Protein AF-A0A8H9L1X2-F1 (afdb_monomer)

Organism: NCBI:txid33881

Structure (mmCIF, N/CA/C/O backbone):
data_AF-A0A8H9L1X2-F1
#
_entry.id   AF-A0A8H9L1X2-F1
#
loop_
_atom_site.group_PDB
_atom_site.id
_atom_site.type_symbol
_atom_site.label_atom_id
_atom_site.label_alt_id
_atom_site.label_comp_id
_atom_site.label_asym_id
_atom_site.label_entity_id
_atom_site.label_seq_id
_atom_site.pdbx_PDB_ins_code
_atom_site.Cartn_x
_atom_site.Cartn_y
_atom_site.Cartn_z
_atom_site.occupancy
_atom_site.B_iso_or_equiv
_atom_site.auth_seq_id
_atom_site.auth_comp_id
_atom_site.auth_asym_id
_atom_site.auth_atom_id
_atom_site.pdbx_PDB_model_num
ATOM 1 N N . MET A 1 1 ? 6.676 8.846 17.358 1.00 84.94 1 MET A N 1
ATOM 2 C CA . MET A 1 1 ? 6.485 8.791 15.882 1.00 84.94 1 MET A CA 1
ATOM 3 C C . MET A 1 1 ? 7.685 9.352 15.106 1.00 84.94 1 MET A C 1
ATOM 5 O O . MET A 1 1 ? 8.066 8.780 14.087 1.00 84.94 1 MET A O 1
ATOM 9 N N . LEU A 1 2 ? 8.310 10.428 15.600 1.00 89.38 2 LEU A N 1
ATOM 10 C CA . LEU A 1 2 ? 9.452 11.095 14.959 1.00 89.38 2 LEU A CA 1
ATOM 11 C C . LEU A 1 2 ? 10.640 10.164 14.666 1.00 89.38 2 LEU A C 1
ATOM 13 O O . LEU A 1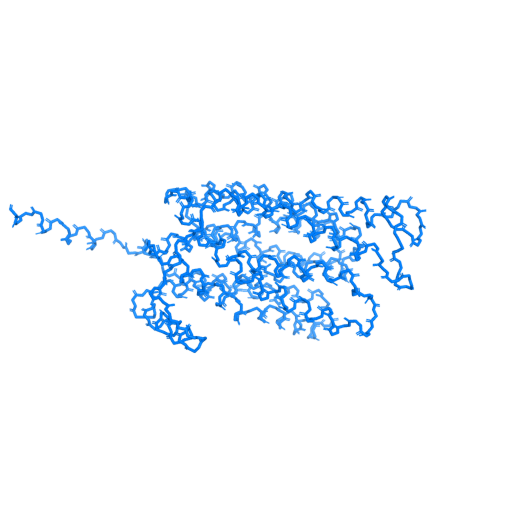 2 ? 11.073 10.074 13.523 1.00 89.38 2 LEU A O 1
ATOM 17 N N . ILE A 1 3 ? 11.113 9.414 15.668 1.00 91.00 3 ILE A N 1
ATOM 18 C CA . ILE A 1 3 ? 12.258 8.490 15.527 1.00 91.00 3 ILE A CA 1
ATOM 19 C C . ILE A 1 3 ? 12.020 7.473 14.406 1.00 91.00 3 ILE A C 1
ATOM 21 O O . ILE A 1 3 ? 12.897 7.231 13.584 1.00 91.00 3 ILE A O 1
ATOM 25 N N . ALA A 1 4 ? 10.814 6.909 14.346 1.00 92.69 4 ALA A N 1
ATOM 26 C CA . ALA A 1 4 ? 10.441 5.964 13.306 1.00 92.69 4 ALA A CA 1
ATOM 27 C C . ALA A 1 4 ? 10.460 6.630 11.919 1.00 92.69 4 ALA A C 1
ATOM 29 O O . ALA A 1 4 ? 11.011 6.073 10.981 1.00 92.69 4 ALA A O 1
ATOM 30 N N . THR A 1 5 ? 9.974 7.868 11.799 1.00 93.38 5 THR A N 1
ATOM 31 C CA . THR A 1 5 ? 10.006 8.609 10.524 1.00 93.38 5 THR A CA 1
ATOM 32 C C . THR A 1 5 ? 11.431 8.924 10.066 1.00 93.38 5 THR A C 1
ATOM 34 O O . THR A 1 5 ? 11.754 8.739 8.894 1.00 93.38 5 THR A O 1
ATOM 37 N N . ILE A 1 6 ? 12.312 9.306 10.996 1.00 94.19 6 ILE A N 1
ATOM 38 C CA . ILE A 1 6 ? 13.747 9.474 10.728 1.00 94.19 6 ILE A CA 1
ATOM 39 C C . ILE A 1 6 ? 14.357 8.144 10.269 1.00 94.19 6 ILE A C 1
ATOM 41 O O . ILE A 1 6 ? 15.081 8.113 9.277 1.00 94.19 6 ILE A O 1
ATOM 45 N N . GLY A 1 7 ? 14.023 7.035 10.935 1.00 95.06 7 GLY A N 1
ATOM 46 C CA . GLY A 1 7 ? 14.469 5.696 10.551 1.00 95.06 7 GLY A CA 1
ATOM 47 C C . GLY A 1 7 ? 14.061 5.314 9.125 1.00 95.06 7 GLY A C 1
ATOM 48 O O . GLY A 1 7 ? 14.883 4.773 8.386 1.00 95.06 7 GLY A O 1
ATOM 49 N N . ILE A 1 8 ? 12.836 5.651 8.702 1.00 96.00 8 ILE A N 1
ATOM 50 C CA . ILE A 1 8 ? 12.378 5.451 7.317 1.00 96.00 8 ILE A CA 1
ATOM 51 C C . ILE A 1 8 ? 13.221 6.296 6.359 1.00 96.00 8 ILE A C 1
ATOM 53 O O . ILE A 1 8 ? 13.778 5.757 5.406 1.00 96.00 8 ILE A O 1
ATOM 57 N N . ALA A 1 9 ? 13.352 7.602 6.616 1.00 96.06 9 ALA A N 1
ATOM 58 C CA . ALA A 1 9 ? 14.085 8.514 5.739 1.00 96.06 9 ALA A CA 1
ATOM 59 C C . ALA A 1 9 ? 15.563 8.117 5.593 1.00 96.06 9 ALA A C 1
ATOM 61 O O . ALA A 1 9 ? 16.086 8.118 4.482 1.00 96.06 9 ALA A O 1
ATOM 62 N N . LEU A 1 10 ? 16.218 7.705 6.683 1.00 96.81 10 LEU A N 1
ATOM 63 C CA . LEU A 1 10 ? 17.593 7.202 6.653 1.00 96.81 10 LEU A CA 1
ATOM 64 C C . LEU A 1 10 ? 17.706 5.865 5.917 1.00 96.81 10 LEU A C 1
ATOM 66 O O . LEU A 1 10 ? 18.667 5.663 5.183 1.00 96.81 10 LEU A O 1
ATOM 70 N N . SER A 1 11 ? 16.728 4.969 6.070 1.00 96.88 11 SER A N 1
ATOM 71 C CA . SER A 1 11 ? 16.728 3.682 5.364 1.00 96.88 11 SER A CA 1
ATOM 72 C C . SER A 1 11 ? 16.557 3.870 3.855 1.00 96.88 11 SER A C 1
ATOM 74 O O . SER A 1 11 ? 17.290 3.263 3.078 1.00 96.88 11 SER A O 1
ATOM 76 N N . ILE A 1 12 ? 15.643 4.756 3.437 1.00 95.69 12 ILE A N 1
ATOM 77 C CA . ILE A 1 12 ? 15.470 5.131 2.026 1.00 95.69 12 ILE A CA 1
ATOM 78 C C . ILE A 1 12 ? 16.720 5.866 1.525 1.00 95.69 12 ILE A C 1
ATOM 80 O O . ILE A 1 12 ? 17.252 5.512 0.484 1.00 95.69 12 ILE A O 1
ATOM 84 N N . GLY A 1 13 ? 17.254 6.837 2.267 1.00 95.94 13 GLY A N 1
ATOM 85 C CA . GLY A 1 13 ? 18.470 7.556 1.870 1.00 95.94 13 GLY A CA 1
ATOM 86 C C . GLY A 1 13 ? 19.690 6.636 1.746 1.00 95.94 13 GLY A C 1
ATOM 87 O O . GLY A 1 13 ? 20.477 6.766 0.812 1.00 95.94 13 GLY A O 1
ATOM 88 N N . GLY A 1 14 ? 19.812 5.643 2.628 1.00 95.56 14 GLY A N 1
ATOM 89 C CA . GLY A 1 14 ? 20.868 4.633 2.581 1.00 95.56 14 GLY A CA 1
ATOM 90 C C . GLY A 1 14 ? 20.833 3.769 1.317 1.00 95.56 14 GLY A C 1
ATOM 91 O O . GLY A 1 14 ? 21.881 3.307 0.865 1.00 95.56 14 GLY A O 1
ATOM 92 N N . MET A 1 15 ? 19.663 3.602 0.690 1.00 95.00 15 MET A N 1
ATOM 93 C CA . MET A 1 15 ? 19.531 2.851 -0.563 1.00 95.00 15 MET A CA 1
ATOM 94 C C . MET A 1 15 ? 20.267 3.486 -1.738 1.00 95.00 15 MET A C 1
ATOM 96 O O . MET A 1 15 ? 20.585 2.790 -2.700 1.00 95.00 15 MET A O 1
ATOM 100 N N . VAL A 1 16 ? 20.634 4.768 -1.648 1.00 95.25 16 VAL A N 1
ATOM 101 C CA . VAL A 1 16 ? 21.514 5.404 -2.638 1.00 95.25 16 VAL A CA 1
ATOM 102 C C . VAL A 1 16 ? 22.863 4.684 -2.721 1.00 95.25 16 VAL A C 1
ATOM 104 O O . VAL A 1 16 ? 23.504 4.721 -3.765 1.00 95.25 16 VAL A O 1
ATOM 107 N N . PHE A 1 17 ? 23.304 3.970 -1.683 1.00 93.19 17 PHE A N 1
ATOM 108 C CA . PHE A 1 17 ? 24.565 3.216 -1.692 1.00 93.19 17 PHE A CA 1
ATOM 109 C C . PHE A 1 17 ? 24.431 1.772 -2.194 1.00 93.19 17 PHE A C 1
ATOM 111 O O . PHE A 1 17 ? 25.436 1.071 -2.294 1.00 93.19 17 PHE A O 1
ATOM 118 N N . VAL A 1 18 ? 23.223 1.323 -2.541 1.00 93.62 18 VAL A N 1
ATOM 119 C CA . VAL A 1 18 ? 22.956 -0.041 -3.015 1.00 93.62 18 VAL A CA 1
ATOM 120 C C . VAL A 1 18 ? 23.057 -0.068 -4.539 1.00 93.62 18 VAL A C 1
ATOM 122 O O . VAL A 1 18 ? 22.144 0.350 -5.247 1.00 93.62 18 VAL A O 1
ATOM 125 N N . ALA A 1 19 ? 24.196 -0.534 -5.052 1.00 90.31 19 ALA A N 1
ATOM 126 C CA . ALA A 1 19 ? 24.398 -0.726 -6.487 1.00 90.31 19 ALA A CA 1
ATOM 127 C C . ALA A 1 19 ? 23.711 -2.020 -6.978 1.00 90.31 19 ALA A C 1
ATOM 129 O O . ALA A 1 19 ? 23.558 -2.957 -6.189 1.00 90.31 19 ALA A O 1
ATOM 130 N N . PRO A 1 20 ? 23.353 -2.130 -8.274 1.00 87.69 20 PRO A N 1
ATOM 131 C CA . PRO A 1 20 ? 22.710 -3.313 -8.857 1.00 87.69 20 PRO A CA 1
ATOM 132 C C . PRO A 1 20 ? 23.708 -4.470 -9.057 1.00 87.69 20 PRO A C 1
ATOM 134 O O . PRO A 1 20 ? 23.948 -4.936 -10.168 1.00 87.69 20 PRO A O 1
ATOM 137 N N . SER A 1 21 ? 24.335 -4.928 -7.974 1.00 88.25 21 SER A N 1
ATOM 138 C CA . SER A 1 21 ? 25.254 -6.066 -7.980 1.00 88.25 21 SER A CA 1
ATOM 139 C C . SER A 1 21 ? 25.066 -6.932 -6.736 1.00 88.25 21 SER A C 1
ATOM 141 O O . SER A 1 21 ? 24.678 -6.454 -5.668 1.00 88.25 21 SER A O 1
ATOM 143 N N . GLN A 1 22 ? 25.351 -8.228 -6.879 1.00 89.81 22 GLN A N 1
ATOM 144 C CA . GLN A 1 22 ? 25.124 -9.245 -5.847 1.00 89.81 22 GLN A CA 1
ATOM 145 C C . GLN A 1 22 ? 25.692 -8.895 -4.451 1.00 89.81 22 GLN A C 1
ATOM 147 O O . GLN A 1 22 ? 25.000 -9.176 -3.471 1.00 89.81 22 GLN A O 1
ATOM 152 N N . PRO A 1 23 ? 26.871 -8.249 -4.302 1.00 92.06 23 PRO A N 1
ATOM 153 C CA . PRO A 1 23 ? 27.404 -7.890 -2.983 1.00 92.06 23 PRO A CA 1
ATOM 154 C C . PRO A 1 23 ? 26.506 -6.951 -2.163 1.00 92.06 23 PRO A C 1
ATOM 156 O O . PRO A 1 23 ? 26.513 -7.014 -0.935 1.00 92.06 23 PRO A O 1
ATOM 159 N N . TYR A 1 24 ? 25.704 -6.105 -2.816 1.00 91.50 24 TYR A N 1
ATOM 160 C CA . TYR A 1 24 ? 24.841 -5.132 -2.136 1.00 91.50 24 TYR A CA 1
ATOM 161 C C . TYR A 1 24 ? 23.476 -5.704 -1.742 1.00 91.50 24 TYR A C 1
ATOM 163 O O . TYR A 1 24 ? 22.697 -5.013 -1.083 1.00 91.50 24 TYR A O 1
ATOM 171 N N . LEU A 1 25 ? 23.185 -6.963 -2.092 1.00 91.81 25 LEU A N 1
ATOM 172 C CA . LEU A 1 25 ? 21.895 -7.596 -1.824 1.00 91.81 25 LEU A CA 1
ATOM 173 C C . LEU A 1 25 ? 21.547 -7.584 -0.330 1.00 91.81 25 LEU A C 1
ATOM 175 O O . LEU A 1 25 ? 20.442 -7.193 0.037 1.00 91.81 25 LEU A O 1
ATOM 179 N N . TYR A 1 26 ? 22.491 -7.966 0.536 1.00 93.50 26 TYR A N 1
ATOM 180 C CA . TYR A 1 26 ? 22.263 -8.001 1.984 1.00 93.50 26 TYR A CA 1
ATOM 181 C C . TYR A 1 26 ? 22.073 -6.606 2.577 1.00 93.50 26 TYR A C 1
ATOM 183 O O . TYR A 1 26 ? 21.219 -6.426 3.442 1.00 93.50 26 TYR A O 1
ATOM 191 N N . LEU A 1 27 ? 22.823 -5.612 2.087 1.00 94.62 27 LEU A N 1
ATOM 192 C CA . LEU A 1 27 ? 22.659 -4.221 2.509 1.00 94.62 27 LEU A CA 1
ATOM 193 C C . LEU A 1 27 ? 21.273 -3.695 2.117 1.00 94.62 27 LEU A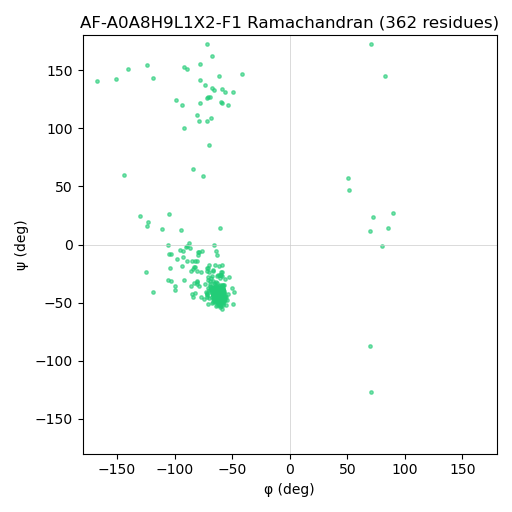 C 1
ATOM 195 O O . LEU A 1 27 ? 20.565 -3.155 2.964 1.00 94.62 27 LEU A O 1
ATOM 199 N N . GLY A 1 28 ? 20.865 -3.902 0.862 1.00 93.94 28 GLY A N 1
ATOM 200 C CA . GLY A 1 28 ? 19.536 -3.521 0.387 1.00 93.94 28 GLY A CA 1
ATOM 201 C C . GLY A 1 28 ? 18.426 -4.218 1.173 1.00 93.94 28 GLY A C 1
ATOM 202 O O . GLY A 1 28 ? 17.510 -3.564 1.666 1.00 93.94 28 GLY A O 1
ATOM 203 N N . ALA A 1 29 ? 18.532 -5.530 1.384 1.00 93.50 29 ALA A N 1
ATOM 204 C CA . ALA A 1 29 ? 17.559 -6.279 2.175 1.00 93.50 29 ALA A CA 1
ATOM 205 C C . ALA A 1 29 ? 17.474 -5.778 3.629 1.00 93.50 29 ALA A C 1
ATOM 207 O O . ALA A 1 29 ? 16.372 -5.614 4.156 1.00 93.50 29 ALA A O 1
ATOM 208 N N . ALA A 1 30 ? 18.612 -5.482 4.266 1.00 95.31 30 ALA A N 1
ATOM 209 C CA . ALA A 1 30 ? 18.651 -4.945 5.624 1.00 95.31 30 ALA A CA 1
ATOM 210 C C . ALA A 1 30 ? 18.005 -3.554 5.710 1.00 95.31 30 ALA A C 1
ATOM 212 O O . ALA A 1 30 ? 17.168 -3.326 6.583 1.00 95.31 30 ALA A O 1
ATOM 213 N N . LEU A 1 31 ? 18.331 -2.646 4.784 1.00 96.50 31 LEU A N 1
ATOM 214 C CA . LEU A 1 31 ? 17.741 -1.305 4.722 1.00 96.50 31 LEU A CA 1
ATOM 215 C C . LEU A 1 31 ? 16.231 -1.356 4.443 1.00 96.50 31 LEU A C 1
ATOM 217 O O . LEU A 1 31 ? 15.474 -0.651 5.109 1.00 96.50 31 LEU A O 1
ATOM 221 N N . LEU A 1 32 ? 15.769 -2.224 3.529 1.00 92.81 32 LEU A N 1
ATOM 222 C CA . LEU A 1 32 ? 14.332 -2.464 3.323 1.00 92.81 32 LEU A CA 1
ATOM 223 C C . LEU A 1 32 ? 13.674 -2.962 4.607 1.00 92.81 32 LEU A C 1
ATOM 225 O O . LEU A 1 32 ? 12.610 -2.468 4.975 1.00 92.81 32 LEU A O 1
ATOM 229 N N . GLY A 1 33 ? 14.295 -3.924 5.291 1.00 93.88 33 GLY A N 1
ATOM 230 C CA . GLY A 1 33 ? 13.782 -4.487 6.536 1.00 93.88 33 GLY A CA 1
ATOM 231 C C . GLY A 1 33 ? 13.636 -3.430 7.630 1.00 93.88 33 GLY A C 1
ATOM 232 O O . GLY A 1 33 ? 12.545 -3.259 8.174 1.00 93.88 33 GLY A O 1
ATOM 233 N N . ILE A 1 34 ? 14.703 -2.676 7.905 1.00 95.00 34 ILE A N 1
ATOM 234 C CA . ILE A 1 34 ? 14.716 -1.606 8.915 1.00 95.00 34 ILE A CA 1
ATOM 235 C C . ILE A 1 34 ? 13.700 -0.517 8.559 1.00 95.00 34 ILE A C 1
ATOM 237 O O . ILE A 1 34 ? 12.881 -0.144 9.401 1.00 95.00 34 ILE A O 1
ATOM 241 N N . GLY A 1 35 ? 13.704 -0.050 7.308 1.00 95.38 35 GLY A N 1
ATOM 242 C CA . GLY A 1 35 ? 12.767 0.962 6.826 1.00 95.38 35 GLY A CA 1
ATOM 243 C C . GLY A 1 35 ? 11.314 0.506 6.931 1.00 95.38 35 GLY A C 1
ATOM 244 O O . GLY A 1 35 ? 10.457 1.285 7.338 1.00 95.38 35 GLY A O 1
ATOM 245 N N . THR A 1 36 ? 11.041 -0.771 6.653 1.00 91.25 36 THR A N 1
ATOM 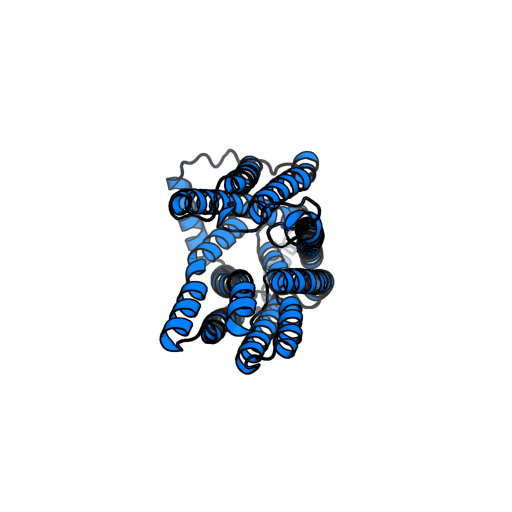246 C CA . THR A 1 36 ? 9.701 -1.355 6.793 1.00 91.25 36 THR A CA 1
ATOM 247 C C . THR A 1 36 ? 9.268 -1.403 8.254 1.00 91.25 36 THR A C 1
ATOM 249 O O . THR A 1 36 ? 8.167 -0.965 8.569 1.00 91.25 36 THR A O 1
ATOM 252 N N . VAL A 1 37 ? 10.126 -1.867 9.171 1.00 91.62 37 VAL A N 1
ATOM 253 C CA . VAL A 1 37 ? 9.813 -1.874 10.613 1.00 91.62 37 VAL A CA 1
ATOM 254 C C . VAL A 1 37 ? 9.533 -0.455 11.114 1.00 91.62 37 VAL A C 1
ATOM 256 O O . VAL A 1 37 ? 8.551 -0.224 11.821 1.00 91.62 37 VAL A O 1
ATOM 259 N N . ALA A 1 38 ? 10.358 0.510 10.711 1.00 94.38 38 ALA A N 1
ATOM 260 C CA . ALA A 1 38 ? 10.170 1.909 11.062 1.00 94.38 38 ALA A CA 1
ATOM 261 C C . ALA A 1 38 ? 8.860 2.478 10.478 1.00 94.38 38 ALA A C 1
ATOM 263 O O . ALA A 1 38 ? 8.131 3.180 11.180 1.00 94.38 38 ALA A O 1
ATOM 264 N N . TYR A 1 39 ? 8.513 2.123 9.237 1.00 91.94 39 TYR A N 1
ATOM 265 C CA . TYR A 1 39 ? 7.245 2.496 8.608 1.00 91.94 39 TYR A CA 1
ATOM 266 C C . TYR A 1 39 ? 6.041 1.957 9.373 1.00 91.94 39 TYR A C 1
ATOM 268 O O . TYR A 1 39 ? 5.134 2.728 9.682 1.00 91.94 39 TYR A O 1
ATOM 276 N N . GLU A 1 40 ? 6.051 0.680 9.752 1.00 88.12 40 GLU A N 1
ATOM 277 C CA . GLU A 1 40 ? 4.950 0.078 10.509 1.00 88.12 40 GLU A CA 1
ATOM 278 C C . GLU A 1 40 ? 4.741 0.807 11.846 1.00 88.12 40 GLU A C 1
ATOM 280 O O . GLU A 1 40 ? 3.620 1.217 12.155 1.00 88.12 40 GLU A O 1
ATOM 285 N N . ILE A 1 41 ? 5.821 1.081 12.589 1.00 88.50 41 ILE A N 1
ATOM 286 C CA . ILE A 1 41 ? 5.762 1.822 13.861 1.00 88.50 41 ILE A CA 1
ATOM 287 C C . ILE A 1 41 ? 5.216 3.244 13.655 1.00 88.50 41 ILE A C 1
ATOM 289 O O . ILE A 1 41 ? 4.367 3.701 14.425 1.00 88.50 41 ILE A O 1
ATOM 293 N N . ALA A 1 42 ? 5.687 3.959 12.629 1.00 90.44 42 ALA A N 1
ATOM 294 C CA . ALA A 1 42 ? 5.213 5.309 12.327 1.00 90.44 42 ALA A CA 1
ATOM 295 C C . ALA A 1 42 ? 3.734 5.313 11.903 1.00 90.44 42 ALA A C 1
ATOM 297 O O . ALA A 1 42 ? 2.969 6.182 12.329 1.00 90.44 42 ALA A O 1
ATOM 298 N N . SER A 1 43 ? 3.324 4.320 11.109 1.00 88.25 43 SER A N 1
ATOM 299 C CA . SER A 1 43 ? 1.980 4.223 10.542 1.00 88.25 43 SER A CA 1
ATOM 300 C C . SER A 1 43 ? 0.900 4.043 11.610 1.00 88.25 43 SER A C 1
ATOM 302 O O . SER A 1 43 ? -0.194 4.586 11.456 1.00 88.25 43 SER A O 1
ATOM 304 N N . VAL A 1 44 ? 1.190 3.340 12.713 1.00 87.19 44 VAL A N 1
ATOM 305 C CA . VAL A 1 44 ? 0.236 3.159 13.821 1.00 87.19 44 VAL A CA 1
ATOM 306 C C . VAL A 1 44 ? -0.112 4.506 14.448 1.00 87.19 44 VAL A C 1
ATOM 308 O O . VAL A 1 44 ? -1.290 4.833 14.577 1.00 87.19 44 VAL A O 1
ATOM 311 N N . GLY A 1 45 ? 0.907 5.306 14.780 1.00 84.81 45 GLY A N 1
ATOM 312 C CA . GLY A 1 45 ? 0.717 6.648 15.331 1.00 84.81 45 GLY A CA 1
ATOM 313 C C . GLY A 1 45 ? -0.017 7.562 14.352 1.00 84.81 45 GLY A C 1
ATOM 314 O O . GLY A 1 45 ? -1.034 8.149 14.709 1.00 84.81 45 GLY A O 1
ATOM 315 N N . TYR A 1 46 ? 0.436 7.596 13.097 1.00 88.69 46 TYR A N 1
ATOM 316 C CA . TYR A 1 46 ? -0.184 8.395 12.038 1.00 88.69 46 TYR A CA 1
ATOM 317 C C . TYR A 1 46 ? -1.671 8.065 11.836 1.00 88.69 46 TYR A C 1
ATOM 319 O O . TYR A 1 46 ? -2.504 8.965 11.731 1.00 88.69 46 TYR A O 1
ATOM 327 N N . ASN A 1 47 ? -2.032 6.780 11.802 1.00 88.44 47 ASN A N 1
ATOM 328 C CA . ASN A 1 47 ? -3.421 6.378 11.600 1.00 88.44 47 ASN A CA 1
ATOM 329 C C . ASN A 1 47 ? -4.290 6.621 12.845 1.00 88.44 47 ASN A C 1
ATOM 331 O O . ASN A 1 47 ? -5.451 6.999 12.692 1.00 88.44 47 ASN A O 1
ATOM 335 N N . ALA A 1 48 ? -3.741 6.473 14.055 1.00 84.75 48 ALA A N 1
ATOM 336 C CA . ALA A 1 48 ? -4.459 6.761 15.299 1.00 84.75 48 ALA A CA 1
ATOM 337 C C . ALA A 1 48 ? -4.840 8.245 15.430 1.00 84.75 48 ALA A C 1
ATOM 339 O O . ALA A 1 48 ? -5.912 8.556 15.940 1.00 84.75 48 ALA A O 1
ATOM 340 N N . MET A 1 49 ? -4.029 9.159 14.885 1.00 85.94 49 MET A N 1
ATOM 341 C CA . MET A 1 49 ? -4.334 10.598 14.872 1.00 85.94 49 MET A CA 1
ATOM 342 C C . MET A 1 49 ? -5.623 10.938 14.111 1.00 85.94 49 MET A C 1
ATOM 344 O O . MET A 1 49 ? -6.195 12.004 14.334 1.00 85.94 49 MET A O 1
ATOM 348 N N . LEU A 1 50 ? -6.129 10.043 13.250 1.00 84.38 50 LEU A N 1
ATOM 349 C CA . LEU A 1 50 ? -7.398 10.267 12.560 1.00 84.38 50 LEU A CA 1
ATOM 350 C C . LEU A 1 50 ? -8.558 10.477 13.544 1.00 84.38 50 LEU A C 1
ATOM 352 O O . LEU A 1 50 ? -9.407 11.323 13.276 1.00 84.38 50 LEU A O 1
ATOM 356 N N . GLY A 1 51 ? -8.584 9.749 14.665 1.00 75.81 51 GLY A N 1
ATOM 357 C CA . GLY A 1 51 ? -9.638 9.889 15.677 1.00 75.81 51 GLY A CA 1
ATOM 358 C C . GLY A 1 51 ? -9.615 11.240 16.400 1.00 75.81 51 GLY A C 1
ATOM 359 O O . GLY A 1 51 ? -10.656 11.754 16.792 1.00 75.81 51 GLY A O 1
ATOM 360 N N . GLN A 1 52 ? -8.440 11.869 16.481 1.00 77.44 52 GLN A N 1
ATOM 361 C CA . GLN A 1 52 ? -8.256 13.184 17.103 1.00 77.44 52 GLN A CA 1
ATOM 362 C C . GLN A 1 52 ? -8.584 14.336 16.147 1.00 77.44 52 GLN A C 1
ATOM 364 O O . GLN A 1 52 ? -9.048 15.389 16.577 1.00 77.44 52 GLN A O 1
ATOM 369 N N . VAL A 1 53 ? -8.327 14.150 14.848 1.00 79.38 53 VAL A N 1
ATOM 370 C CA . VAL A 1 53 ? -8.477 15.200 13.826 1.00 79.38 53 VAL A CA 1
ATOM 371 C C . VAL A 1 53 ? -9.869 15.195 13.189 1.00 79.38 53 VAL A C 1
ATOM 373 O O . VAL A 1 53 ? -10.351 16.242 12.754 1.00 79.38 53 VAL A O 1
ATOM 376 N N . ALA A 1 54 ? -10.524 14.035 13.097 1.00 80.06 54 ALA A N 1
ATOM 377 C CA . ALA A 1 54 ? -11.802 13.909 12.411 1.00 80.06 54 ALA A CA 1
ATOM 378 C C . ALA A 1 54 ? -12.992 13.937 13.387 1.00 80.06 54 ALA A C 1
ATOM 380 O O . ALA A 1 54 ? -13.086 13.065 14.250 1.00 80.06 54 ALA A O 1
ATOM 381 N N . PRO A 1 55 ? -13.969 14.844 13.200 1.00 72.81 55 PRO A N 1
ATOM 382 C CA . PRO A 1 55 ? -15.263 14.705 13.855 1.00 72.81 55 PRO A CA 1
ATOM 383 C C . PRO A 1 55 ? -15.939 13.396 13.404 1.00 72.81 55 PRO A C 1
ATOM 385 O O . PRO A 1 55 ? -15.782 12.973 12.253 1.00 72.81 55 PRO A O 1
ATOM 388 N N . GLY A 1 56 ? -16.674 12.736 14.305 1.00 69.81 56 GLY A N 1
ATOM 389 C CA . GLY A 1 56 ? -17.188 11.373 14.090 1.00 69.81 56 GLY A CA 1
ATOM 390 C C . GLY A 1 56 ? -18.116 11.196 12.876 1.00 69.81 56 GLY A C 1
ATOM 391 O O . GLY A 1 56 ? -18.202 10.099 12.327 1.00 69.81 56 GLY A O 1
ATOM 392 N N . ASP A 1 57 ? -18.773 12.263 12.416 1.00 76.44 57 ASP A N 1
ATOM 393 C CA . ASP A 1 57 ? -19.647 12.286 11.233 1.00 76.44 57 ASP A CA 1
ATOM 394 C C . ASP A 1 57 ? -18.884 12.447 9.904 1.00 76.44 57 ASP A C 1
ATOM 396 O O . ASP A 1 57 ? -19.455 12.223 8.838 1.00 76.44 57 ASP A O 1
ATOM 400 N N . ARG A 1 58 ? -17.601 12.835 9.948 1.00 85.38 58 ARG A N 1
ATOM 401 C CA . ARG A 1 58 ? -16.766 13.138 8.764 1.00 85.38 58 ARG A CA 1
ATOM 402 C C . ARG A 1 58 ? -15.481 12.320 8.705 1.00 85.38 58 ARG A C 1
ATOM 404 O O . ARG A 1 58 ? -14.550 12.662 7.971 1.00 85.38 58 ARG A O 1
ATOM 411 N N . THR A 1 59 ? -15.400 11.243 9.483 1.00 86.44 59 THR A N 1
ATOM 412 C CA . THR A 1 59 ? -14.219 10.375 9.528 1.00 86.44 59 THR A CA 1
ATOM 413 C C . THR A 1 59 ? -13.879 9.791 8.155 1.00 86.44 59 THR A C 1
ATOM 415 O O . THR A 1 59 ? -12.696 9.694 7.824 1.00 86.44 59 THR A O 1
ATOM 418 N N . GLY A 1 60 ? -14.876 9.459 7.325 1.00 86.69 60 GLY A N 1
ATOM 419 C CA . GLY A 1 60 ? -14.664 8.962 5.964 1.00 86.69 60 GLY A CA 1
ATOM 420 C C . GLY A 1 60 ? -14.018 10.014 5.069 1.00 86.69 60 GLY A C 1
ATOM 421 O O . GLY A 1 60 ? -12.973 9.756 4.467 1.00 86.69 60 GLY A O 1
ATOM 422 N N . ARG A 1 61 ? -14.559 11.236 5.055 1.00 90.06 61 ARG A N 1
ATOM 423 C CA . ARG A 1 61 ? -13.984 12.378 4.323 1.00 90.06 61 ARG A CA 1
ATOM 424 C C . ARG A 1 61 ? -12.566 12.740 4.743 1.00 90.06 61 ARG A C 1
ATOM 426 O O . ARG A 1 61 ? -11.707 12.881 3.877 1.00 90.06 61 ARG A O 1
ATOM 433 N N . VAL A 1 62 ? -12.292 12.873 6.041 1.00 90.94 62 VAL A N 1
ATOM 434 C CA . VAL A 1 62 ? -10.932 13.197 6.517 1.00 90.94 62 VAL A CA 1
ATOM 435 C C . VAL A 1 62 ? -9.966 12.056 6.183 1.00 90.94 62 VAL A C 1
ATOM 437 O O . VAL A 1 62 ? -8.824 12.299 5.784 1.00 90.94 62 VAL A O 1
ATOM 440 N N . SER A 1 63 ? -10.433 10.803 6.263 1.00 91.94 63 SER A N 1
ATOM 441 C CA . SER A 1 63 ? -9.648 9.641 5.849 1.00 91.94 63 SER A CA 1
ATOM 442 C C . SER A 1 63 ? -9.266 9.690 4.369 1.00 91.94 63 SER A C 1
ATOM 444 O O . SER A 1 63 ? -8.089 9.570 4.018 1.00 91.94 63 SER A O 1
ATOM 446 N N . ALA A 1 64 ? -10.261 9.932 3.520 1.00 93.31 64 ALA A N 1
ATOM 447 C CA . ALA A 1 64 ? -10.124 10.058 2.079 1.00 93.31 64 ALA A CA 1
ATOM 448 C C . ALA A 1 64 ? -9.214 11.217 1.661 1.00 93.31 64 ALA A C 1
ATOM 450 O O . ALA A 1 64 ? -8.361 11.028 0.799 1.00 93.31 64 ALA A O 1
ATOM 451 N N . ILE A 1 65 ? -9.342 12.390 2.289 1.00 93.94 65 ILE A N 1
ATOM 452 C CA . ILE A 1 65 ? -8.474 13.544 2.010 1.00 93.94 65 ILE A CA 1
ATOM 453 C C . ILE A 1 65 ? -7.014 13.205 2.321 1.00 93.94 65 ILE A C 1
ATOM 455 O O . ILE A 1 65 ? -6.140 13.503 1.511 1.00 93.94 65 ILE A O 1
ATOM 459 N N . GLY A 1 66 ? -6.747 12.536 3.448 1.00 92.00 66 GLY A N 1
ATOM 460 C CA . GLY A 1 66 ? -5.390 12.111 3.801 1.00 92.00 66 GLY A CA 1
ATOM 461 C C . GLY A 1 66 ? -4.775 11.166 2.763 1.00 92.00 66 GLY A C 1
ATOM 462 O O . GLY A 1 66 ? -3.640 11.372 2.341 1.00 92.00 66 GLY A O 1
ATOM 463 N N . TRP A 1 67 ? -5.536 10.170 2.300 1.00 93.25 67 TRP A N 1
ATOM 464 C CA . TRP A 1 67 ? -5.086 9.271 1.232 1.00 93.25 67 TRP A CA 1
ATOM 465 C C . TRP A 1 67 ? -4.924 9.981 -0.118 1.00 93.25 67 TRP A C 1
ATOM 467 O O . TRP A 1 67 ? -3.914 9.785 -0.790 1.00 93.25 67 TRP A O 1
ATOM 477 N N . ALA A 1 68 ? -5.872 10.839 -0.505 1.00 94.50 68 ALA A N 1
ATOM 478 C CA . ALA A 1 68 ? -5.814 11.613 -1.745 1.00 94.50 68 ALA A CA 1
ATOM 479 C C . ALA A 1 68 ? -4.611 12.570 -1.778 1.00 94.50 68 ALA A C 1
ATOM 481 O O . ALA A 1 68 ? -3.950 12.682 -2.809 1.00 94.50 68 ALA A O 1
ATOM 482 N N . ALA A 1 69 ? -4.271 13.200 -0.649 1.00 93.56 69 ALA A N 1
ATOM 483 C CA . ALA A 1 69 ? -3.058 14.005 -0.516 1.00 93.56 69 ALA A CA 1
ATOM 484 C C . ALA A 1 69 ? -1.786 13.158 -0.693 1.00 93.56 69 ALA A C 1
ATOM 486 O O . ALA A 1 69 ? -0.838 13.607 -1.335 1.00 93.56 69 ALA A O 1
ATOM 487 N N . GLY A 1 70 ? -1.784 11.916 -0.192 1.00 93.19 70 GLY A N 1
ATOM 488 C CA . GLY A 1 70 ? -0.713 10.946 -0.436 1.00 93.19 70 GLY A CA 1
ATOM 489 C C . GLY A 1 70 ? -0.560 10.598 -1.920 1.00 93.19 70 GLY A C 1
ATOM 490 O O . GLY A 1 70 ? 0.552 10.648 -2.442 1.00 93.19 70 GLY A O 1
ATOM 491 N N . TYR A 1 71 ? -1.669 10.331 -2.619 1.00 94.19 71 TYR A N 1
ATOM 492 C CA . TYR A 1 71 ? -1.668 10.120 -4.071 1.00 94.19 71 TYR A CA 1
ATOM 493 C C . TYR A 1 71 ? -1.133 11.341 -4.823 1.00 94.19 71 TYR A C 1
ATOM 495 O O . TYR A 1 71 ? -0.267 11.198 -5.682 1.00 94.19 71 TYR A O 1
ATOM 503 N N . PHE A 1 72 ? -1.587 12.545 -4.468 1.00 93.88 72 PHE A N 1
ATOM 504 C CA . PHE A 1 72 ? -1.113 13.787 -5.078 1.00 93.88 72 PHE A CA 1
ATOM 505 C C . PHE A 1 72 ? 0.391 14.001 -4.868 1.00 93.88 72 PHE A C 1
ATOM 507 O O . PHE A 1 72 ? 1.121 14.217 -5.835 1.00 93.88 72 PHE A O 1
ATOM 514 N N . GLY A 1 73 ? 0.876 13.877 -3.630 1.00 93.12 73 GLY A N 1
ATOM 515 C CA . GLY A 1 73 ? 2.305 13.977 -3.328 1.00 93.12 73 GLY A CA 1
ATOM 516 C C . GLY A 1 73 ? 3.131 12.915 -4.059 1.00 93.12 73 GLY A C 1
ATOM 517 O O . GLY A 1 73 ? 4.201 13.222 -4.581 1.00 93.12 73 GLY A O 1
ATOM 518 N N . GLY A 1 74 ? 2.604 11.691 -4.168 1.00 92.38 74 GLY A N 1
ATOM 519 C CA . GLY A 1 74 ? 3.203 10.609 -4.947 1.00 92.38 74 GLY A CA 1
ATOM 520 C C . GLY A 1 74 ? 3.293 10.927 -6.440 1.00 92.38 74 GLY A C 1
ATOM 521 O O . GLY A 1 74 ? 4.337 10.690 -7.036 1.00 92.38 74 GLY A O 1
ATOM 522 N N . ILE A 1 75 ? 2.253 11.515 -7.041 1.00 93.00 75 ILE A N 1
ATOM 523 C CA . ILE A 1 75 ? 2.262 11.949 -8.450 1.00 93.00 75 ILE A CA 1
ATOM 524 C C . ILE A 1 75 ? 3.328 13.017 -8.678 1.00 93.00 75 ILE A C 1
ATOM 526 O O . ILE A 1 75 ? 4.118 12.888 -9.611 1.00 93.00 75 ILE A O 1
ATOM 530 N N . VAL A 1 76 ? 3.368 14.051 -7.828 1.00 94.50 76 VAL A N 1
ATOM 531 C CA . VAL A 1 76 ? 4.358 15.131 -7.950 1.00 94.50 76 VAL A CA 1
ATOM 532 C C . VAL A 1 76 ? 5.768 14.556 -7.870 1.00 94.50 76 VAL A C 1
ATOM 534 O O . VAL A 1 76 ? 6.587 14.828 -8.748 1.00 94.50 76 VAL A O 1
ATOM 537 N N . LEU A 1 77 ? 6.031 13.699 -6.880 1.00 93.62 77 LEU A N 1
ATOM 538 C CA . LEU A 1 77 ? 7.323 13.039 -6.752 1.00 93.62 77 LEU A CA 1
ATOM 539 C C . LEU A 1 77 ? 7.632 12.166 -7.977 1.00 93.62 77 LEU A C 1
ATOM 541 O O . LEU A 1 77 ? 8.708 12.296 -8.543 1.00 93.62 77 LEU A O 1
ATOM 545 N N . LEU A 1 78 ? 6.703 11.323 -8.434 1.00 90.19 78 LEU A N 1
ATOM 546 C CA . LEU A 1 78 ? 6.914 10.455 -9.598 1.00 90.19 78 LEU A CA 1
ATOM 547 C C . LEU A 1 78 ? 7.233 11.246 -10.870 1.00 90.19 78 LEU A C 1
ATOM 549 O O . LEU A 1 78 ? 8.125 10.842 -11.610 1.00 90.19 78 LEU A O 1
ATOM 553 N N . VAL A 1 79 ? 6.554 12.370 -11.117 1.00 91.56 79 VAL A N 1
ATOM 554 C CA . VAL A 1 79 ? 6.849 13.247 -12.263 1.00 91.56 79 VAL A CA 1
ATOM 555 C C . VAL A 1 79 ? 8.245 13.854 -12.133 1.00 91.56 79 VAL A C 1
ATOM 557 O O . VAL A 1 79 ? 9.007 13.836 -13.099 1.00 91.56 79 VAL A O 1
ATOM 560 N N . VAL A 1 80 ? 8.607 14.339 -10.941 1.00 93.19 80 VAL A N 1
ATOM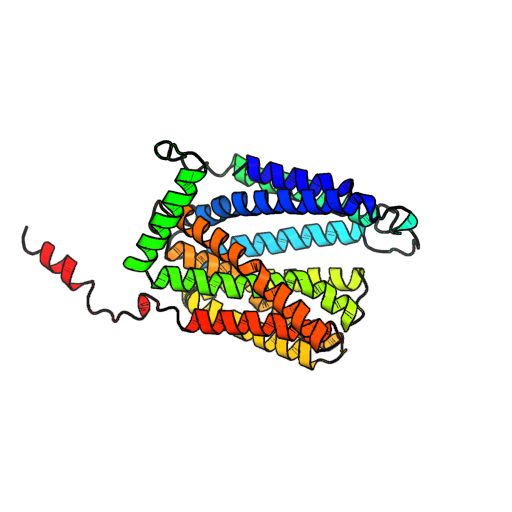 561 C CA . VAL A 1 80 ? 9.950 14.869 -10.665 1.00 93.19 80 VAL A CA 1
ATOM 562 C C . VAL A 1 80 ? 11.015 13.798 -10.913 1.00 93.19 80 VAL A C 1
ATOM 564 O O . VAL A 1 80 ? 11.979 14.059 -11.629 1.00 93.19 80 VAL A O 1
ATOM 567 N N . LEU A 1 81 ? 10.834 12.582 -10.392 1.00 92.00 81 LEU A N 1
ATOM 568 C CA . LEU A 1 81 ? 11.780 11.478 -10.581 1.00 92.00 81 LEU A CA 1
ATOM 569 C C . LEU A 1 81 ? 11.860 11.031 -12.045 1.00 92.00 81 LEU A C 1
ATOM 571 O O . LEU A 1 81 ? 12.954 10.785 -12.553 1.00 92.00 81 LEU A O 1
ATOM 575 N N . LEU A 1 82 ? 10.721 10.961 -12.738 1.00 88.12 82 LEU A N 1
ATOM 576 C CA . LEU A 1 82 ? 10.672 10.596 -14.149 1.00 88.12 82 LEU A CA 1
ATOM 577 C C . LEU A 1 82 ? 11.470 11.594 -14.990 1.00 88.12 82 LEU A C 1
ATOM 579 O O . LEU A 1 82 ? 12.380 11.188 -15.703 1.00 88.12 82 LEU A O 1
ATOM 583 N N . VAL A 1 83 ? 11.179 12.889 -14.871 1.00 91.31 83 VAL A N 1
ATOM 584 C CA . VAL A 1 83 ? 11.810 13.919 -15.708 1.00 91.31 83 VAL A CA 1
ATOM 585 C C . VAL A 1 83 ? 13.275 14.141 -15.329 1.00 91.31 83 VAL A C 1
ATOM 587 O O . VAL A 1 83 ? 14.125 14.270 -16.210 1.00 91.31 83 VAL A O 1
ATOM 590 N N . LEU A 1 84 ? 13.601 14.191 -14.034 1.00 92.88 84 LEU A N 1
ATOM 591 C CA . LEU A 1 84 ? 14.964 14.507 -13.599 1.00 92.88 84 LEU A CA 1
ATOM 592 C C . LEU A 1 84 ? 15.920 13.323 -13.710 1.00 92.88 84 LEU A C 1
ATOM 594 O O . LEU A 1 84 ? 17.087 13.548 -14.032 1.00 92.88 84 LEU A O 1
ATOM 598 N N . CYS A 1 85 ? 15.452 12.096 -13.459 1.00 91.12 85 CYS A N 1
ATOM 599 C CA . CYS A 1 85 ? 16.333 10.941 -13.286 1.00 91.12 85 CYS A CA 1
ATOM 600 C C . CYS A 1 85 ? 16.118 9.819 -14.307 1.00 91.12 85 CYS A C 1
ATOM 602 O O . CYS A 1 85 ? 17.109 9.262 -14.753 1.00 91.12 85 CYS A O 1
ATOM 604 N N . ILE A 1 86 ? 14.876 9.472 -14.673 1.00 87.75 86 ILE A N 1
ATOM 605 C CA . ILE A 1 86 ? 14.591 8.177 -15.333 1.00 87.75 86 ILE A CA 1
ATOM 606 C C . ILE A 1 86 ? 14.298 8.277 -16.840 1.00 87.75 86 ILE A C 1
ATOM 608 O O . ILE A 1 86 ? 14.549 7.333 -17.584 1.00 87.75 86 ILE A O 1
ATOM 612 N N . GLN A 1 87 ? 13.731 9.381 -17.323 1.00 86.12 87 GLN A N 1
ATOM 613 C CA . GLN A 1 87 ? 13.292 9.496 -18.714 1.00 86.12 87 GLN A CA 1
ATOM 614 C C . GLN A 1 87 ? 14.483 9.586 -19.676 1.00 86.12 87 GLN A C 1
ATOM 616 O O . GLN A 1 87 ? 15.326 10.466 -19.535 1.00 86.12 87 GLN A O 1
ATOM 621 N N . ASP A 1 88 ? 14.525 8.724 -20.690 1.00 83.81 88 ASP A N 1
ATOM 622 C CA . ASP A 1 88 ? 15.515 8.828 -21.763 1.00 83.81 88 ASP A CA 1
ATOM 623 C C . ASP A 1 88 ? 15.111 9.931 -22.756 1.00 83.81 88 ASP A C 1
ATOM 625 O O . ASP A 1 88 ? 14.025 9.907 -23.340 1.00 83.81 88 ASP A O 1
ATOM 629 N N . PHE A 1 89 ? 15.997 10.912 -22.931 1.00 84.56 89 PHE A N 1
ATOM 630 C CA . PHE A 1 89 ? 15.854 12.022 -23.878 1.00 84.56 89 PHE A CA 1
ATOM 631 C C . PHE A 1 89 ? 16.753 11.850 -25.118 1.00 84.56 89 PHE A C 1
ATOM 633 O O . PHE A 1 89 ? 17.136 12.837 -25.747 1.00 84.56 89 PHE A O 1
ATOM 640 N N . GLY A 1 90 ? 17.103 10.609 -25.469 1.00 77.38 90 GLY A N 1
ATOM 641 C CA . GLY A 1 90 ? 17.992 10.278 -26.586 1.00 77.38 90 GLY A CA 1
ATOM 642 C C . GLY A 1 90 ? 19.467 10.214 -26.183 1.00 77.38 90 GLY A C 1
ATOM 643 O O . GLY A 1 90 ? 20.339 10.487 -27.007 1.00 77.38 90 GLY A O 1
ATOM 644 N N . GLY A 1 91 ? 19.744 9.906 -24.911 1.00 71.38 91 GLY A N 1
ATOM 645 C CA . GLY A 1 91 ? 21.090 9.876 -24.331 1.00 71.38 91 GLY A CA 1
ATOM 646 C C . GLY A 1 91 ? 21.777 8.509 -24.376 1.00 71.38 91 GLY A C 1
ATOM 647 O O . GLY A 1 91 ? 22.974 8.431 -24.098 1.00 71.38 91 GLY A O 1
ATOM 648 N N . GLY A 1 92 ? 21.050 7.442 -24.723 1.00 80.12 92 GLY A N 1
ATOM 649 C CA . GLY A 1 92 ? 21.566 6.072 -24.759 1.00 80.12 92 GLY A CA 1
ATOM 650 C C . GLY A 1 92 ? 21.844 5.533 -23.356 1.00 80.12 92 GLY A C 1
ATOM 651 O O . GLY A 1 92 ? 20.974 4.929 -22.739 1.00 80.12 92 GLY A O 1
ATOM 652 N N . ASP A 1 93 ? 23.047 5.786 -22.839 1.00 84.56 93 ASP A N 1
ATOM 653 C CA . ASP A 1 93 ? 23.505 5.280 -21.534 1.00 84.56 93 ASP A CA 1
ATOM 654 C C . ASP A 1 93 ? 23.182 6.217 -20.358 1.00 84.56 93 ASP A C 1
ATOM 656 O O . ASP A 1 93 ? 23.483 5.895 -19.202 1.00 84.56 93 ASP A O 1
ATOM 660 N N . VAL A 1 94 ? 22.582 7.379 -20.634 1.00 87.94 94 VAL A N 1
ATOM 661 C CA . VAL A 1 94 ? 22.187 8.366 -19.622 1.00 87.94 94 VAL A CA 1
ATOM 662 C C . VAL A 1 94 ? 20.683 8.604 -19.612 1.00 87.94 94 VAL A C 1
ATOM 664 O O . VAL A 1 94 ? 20.046 8.655 -20.662 1.00 87.94 94 VAL A O 1
ATOM 667 N N . ALA A 1 95 ? 20.133 8.810 -18.418 1.00 87.75 95 ALA A N 1
ATOM 668 C CA . ALA A 1 95 ? 18.718 9.060 -18.191 1.00 87.75 95 ALA A CA 1
ATOM 669 C C . ALA A 1 95 ? 18.470 10.371 -17.433 1.00 87.75 95 ALA A C 1
ATOM 671 O O . ALA A 1 95 ? 19.310 10.879 -16.679 1.00 87.75 95 ALA A O 1
ATOM 672 N N . GLY A 1 96 ? 17.277 10.913 -17.659 1.00 88.62 96 GLY A N 1
ATOM 673 C CA . GLY A 1 96 ? 16.760 12.121 -17.044 1.00 88.62 96 GLY A CA 1
ATOM 674 C C . GLY A 1 96 ? 17.443 13.404 -17.510 1.00 88.62 96 GLY A C 1
ATOM 675 O O . GLY A 1 96 ? 18.463 13.412 -18.205 1.00 88.62 96 GLY A O 1
ATOM 676 N N . LEU A 1 97 ? 16.887 14.533 -17.075 1.00 89.94 97 LEU A N 1
ATOM 677 C CA . LEU A 1 97 ? 17.469 15.853 -17.318 1.00 89.94 97 LEU A CA 1
ATOM 678 C C . LEU A 1 97 ? 18.849 16.014 -16.657 1.00 89.94 97 LEU A C 1
ATOM 680 O O . LEU A 1 97 ? 19.687 16.768 -17.150 1.00 89.94 97 LEU A O 1
ATOM 684 N N . LEU A 1 98 ? 19.100 15.278 -15.570 1.00 90.44 98 LEU A N 1
ATOM 685 C CA . LEU A 1 98 ? 20.387 15.258 -14.872 1.00 90.44 98 LEU A CA 1
ATOM 686 C C . LEU A 1 98 ? 21.466 14.438 -15.598 1.00 90.44 98 LEU A C 1
ATOM 688 O O . LEU A 1 98 ? 22.614 14.456 -15.159 1.00 90.44 98 LEU A O 1
ATOM 692 N N . ARG A 1 99 ? 21.122 13.750 -16.700 1.00 89.31 99 ARG A N 1
ATOM 693 C CA . ARG A 1 99 ? 22.038 12.911 -17.495 1.00 89.31 99 ARG A CA 1
ATOM 694 C C . ARG A 1 99 ? 22.793 11.900 -16.630 1.00 89.31 99 ARG A C 1
ATOM 696 O O . ARG A 1 99 ? 24.012 11.758 -16.723 1.00 89.31 99 ARG A O 1
ATOM 703 N N . LEU A 1 100 ? 22.052 11.218 -15.762 1.00 89.88 100 LEU A N 1
ATOM 704 C CA . LEU A 1 100 ? 22.609 10.242 -14.836 1.00 89.88 100 LEU A CA 1
ATOM 705 C C . LEU A 1 100 ? 22.906 8.929 -15.567 1.00 89.88 100 LEU A C 1
ATOM 707 O O . LEU A 1 100 ? 22.095 8.518 -16.395 1.00 89.88 100 LEU A O 1
ATOM 711 N N . PRO A 1 101 ? 24.017 8.241 -15.257 1.00 90.75 101 PRO A N 1
ATOM 712 C CA . PRO A 1 101 ? 24.297 6.928 -15.827 1.00 90.75 101 PRO A CA 1
ATOM 713 C C . PRO A 1 101 ? 23.188 5.918 -15.493 1.00 90.75 101 PRO A C 1
ATOM 715 O O . PRO A 1 101 ? 22.910 5.673 -14.316 1.00 90.75 101 PRO A O 1
ATOM 718 N N . ALA A 1 102 ? 22.564 5.346 -16.525 1.00 85.50 102 ALA A N 1
ATOM 719 C CA . ALA A 1 102 ? 21.351 4.529 -16.407 1.00 85.50 102 ALA A CA 1
ATOM 720 C C . ALA A 1 102 ? 21.594 3.020 -16.559 1.00 85.50 102 ALA A C 1
ATOM 722 O O . ALA A 1 102 ? 20.703 2.196 -16.346 1.00 85.50 102 ALA A O 1
ATOM 723 N N . THR A 1 103 ? 22.810 2.625 -16.935 1.00 83.81 103 THR A N 1
ATOM 724 C CA . THR A 1 103 ? 23.133 1.218 -17.187 1.00 83.81 103 THR A CA 1
ATOM 725 C C . THR A 1 103 ? 23.605 0.514 -15.920 1.00 83.81 103 THR A C 1
ATOM 727 O O . THR A 1 103 ? 24.259 1.100 -15.052 1.00 83.81 103 THR A O 1
ATOM 730 N N . VAL A 1 104 ? 23.360 -0.796 -15.849 1.00 82.06 104 VAL A N 1
ATOM 731 C CA . VAL A 1 104 ? 23.867 -1.652 -14.764 1.00 82.06 104 VAL A CA 1
ATOM 732 C C . VAL A 1 104 ? 25.397 -1.588 -14.677 1.00 82.06 104 VAL A C 1
ATOM 734 O O . VAL A 1 104 ? 25.941 -1.517 -13.578 1.00 82.06 104 VAL A O 1
ATOM 737 N N . ALA A 1 105 ? 26.090 -1.522 -15.822 1.00 80.88 105 ALA A N 1
ATOM 738 C CA . ALA A 1 105 ? 27.550 -1.404 -15.888 1.00 80.88 105 ALA A CA 1
ATOM 739 C C . ALA A 1 105 ? 28.076 -0.129 -15.208 1.00 80.88 105 ALA A C 1
ATOM 741 O O . ALA A 1 105 ? 29.125 -0.148 -14.571 1.00 80.88 105 ALA A O 1
ATOM 742 N N . THR A 1 106 ? 27.321 0.967 -15.298 1.00 80.94 106 THR A N 1
ATOM 743 C CA . THR A 1 106 ? 27.651 2.243 -14.644 1.00 80.94 106 THR A CA 1
ATOM 744 C C . THR A 1 106 ? 27.120 2.356 -13.211 1.00 80.94 106 THR A C 1
ATOM 746 O O . THR A 1 106 ? 27.333 3.371 -12.550 1.00 80.94 106 THR A O 1
ATOM 749 N N . GLY A 1 107 ? 26.460 1.312 -12.699 1.00 82.19 107 GLY A N 1
ATOM 750 C CA . GLY A 1 107 ? 25.940 1.260 -11.334 1.00 82.19 107 GLY A CA 1
ATOM 751 C C . GLY A 1 107 ? 24.550 1.873 -11.140 1.00 82.19 107 GLY A C 1
ATOM 752 O O . GLY A 1 107 ? 24.178 2.078 -9.983 1.00 82.19 107 GLY A O 1
ATOM 753 N N . GLN A 1 108 ? 23.810 2.133 -12.230 1.00 88.62 108 GLN A N 1
ATOM 754 C CA . GLN A 1 108 ? 22.394 2.544 -12.248 1.00 88.62 108 GLN A CA 1
ATOM 755 C C . GLN A 1 108 ? 22.092 3.727 -11.307 1.00 88.62 108 GLN A C 1
ATOM 757 O O . GLN A 1 108 ? 21.318 3.648 -10.346 1.00 88.62 108 GLN A O 1
ATOM 762 N N . TRP A 1 109 ? 22.813 4.824 -11.541 1.00 91.38 109 TRP A N 1
ATOM 763 C CA . TRP A 1 109 ? 22.767 6.034 -10.720 1.00 91.38 109 TRP A CA 1
ATOM 764 C C . TRP A 1 109 ? 21.465 6.814 -10.879 1.00 91.38 109 TRP A C 1
ATOM 766 O O . TRP A 1 109 ? 21.045 7.473 -9.929 1.00 91.38 109 TRP A O 1
ATOM 776 N N . ASP A 1 110 ? 20.816 6.706 -12.033 1.00 90.81 110 ASP A N 1
ATOM 777 C CA . ASP A 1 110 ? 19.466 7.205 -12.297 1.00 90.81 110 ASP A CA 1
ATOM 778 C C . ASP A 1 110 ? 18.466 6.770 -11.209 1.00 90.81 110 ASP A C 1
ATOM 780 O O . ASP A 1 110 ? 17.817 7.611 -10.580 1.00 90.81 110 ASP A O 1
ATOM 784 N N . VAL A 1 111 ? 18.415 5.473 -10.894 1.00 90.12 111 VAL A N 1
ATOM 785 C CA . VAL A 1 111 ? 17.519 4.922 -9.866 1.00 90.12 111 VAL A CA 1
ATOM 786 C C . VAL A 1 111 ? 17.992 5.296 -8.460 1.00 90.12 111 VAL A C 1
ATOM 788 O O . VAL A 1 111 ? 17.185 5.662 -7.605 1.00 90.12 111 VAL A O 1
ATOM 791 N N . ARG A 1 112 ? 19.301 5.245 -8.197 1.00 93.25 112 ARG A N 1
ATOM 792 C CA . ARG A 1 112 ? 19.864 5.499 -6.856 1.00 93.25 112 ARG A CA 1
ATOM 793 C C . ARG A 1 112 ? 19.676 6.948 -6.415 1.00 93.25 112 ARG A C 1
ATOM 795 O O . ARG A 1 112 ? 19.274 7.193 -5.278 1.00 93.25 112 ARG A O 1
ATOM 802 N N . VAL A 1 113 ? 19.908 7.908 -7.311 1.00 94.38 113 VAL A N 1
ATOM 803 C CA . VAL A 1 113 ? 19.643 9.330 -7.044 1.00 94.38 113 VAL A CA 1
ATOM 804 C C . VAL A 1 113 ? 18.144 9.573 -6.890 1.00 94.38 113 VAL A C 1
ATOM 806 O O . VAL A 1 113 ? 17.749 10.295 -5.974 1.00 94.38 113 VAL A O 1
ATOM 809 N N . ALA A 1 114 ? 17.302 8.925 -7.704 1.00 93.38 114 ALA A N 1
ATOM 810 C CA . ALA A 1 114 ? 15.853 9.029 -7.562 1.00 93.38 114 ALA A CA 1
ATOM 811 C C . ALA A 1 114 ? 15.370 8.578 -6.169 1.00 93.38 114 ALA A C 1
ATOM 813 O O . ALA A 1 114 ? 14.549 9.254 -5.545 1.00 93.38 114 ALA A O 1
ATOM 814 N N . ILE A 1 115 ? 15.934 7.490 -5.633 1.00 93.81 115 ILE A N 1
ATOM 815 C CA . ILE A 1 115 ? 15.651 7.028 -4.266 1.00 93.81 115 ILE A CA 1
ATOM 816 C C . ILE A 1 115 ? 16.114 8.057 -3.217 1.00 93.81 115 ILE A C 1
ATOM 818 O O . ILE A 1 115 ? 15.391 8.330 -2.257 1.00 93.81 115 ILE A O 1
ATOM 822 N N . GLY A 1 116 ? 17.277 8.683 -3.413 1.00 95.56 116 GLY A N 1
ATOM 823 C CA . GLY A 1 116 ? 17.758 9.762 -2.543 1.00 95.56 116 GLY A CA 1
ATOM 824 C C . GLY A 1 116 ? 16.820 10.971 -2.514 1.00 95.56 116 GLY A C 1
ATOM 825 O O . GLY A 1 116 ? 16.487 11.475 -1.440 1.00 95.56 116 GLY A O 1
ATOM 826 N N . ILE A 1 117 ? 16.324 11.397 -3.679 1.00 96.25 117 ILE A N 1
ATOM 827 C CA . ILE A 1 117 ? 15.325 12.471 -3.788 1.00 96.25 117 ILE A CA 1
ATOM 828 C C . ILE A 1 117 ? 14.033 12.074 -3.061 1.00 96.25 117 ILE A C 1
ATOM 830 O O . ILE A 1 117 ? 13.467 12.896 -2.341 1.00 96.25 117 ILE A O 1
ATOM 834 N N . ALA A 1 118 ? 13.591 10.817 -3.173 1.00 95.12 118 ALA A N 1
ATOM 835 C CA . ALA A 1 118 ? 12.423 10.322 -2.444 1.00 95.12 118 ALA A CA 1
ATOM 836 C C . ALA A 1 118 ? 12.611 10.370 -0.912 1.00 95.12 118 ALA A C 1
ATOM 838 O O . ALA A 1 118 ? 11.673 10.719 -0.192 1.00 95.12 118 ALA A O 1
ATOM 839 N N . ALA A 1 119 ? 13.816 10.085 -0.404 1.00 96.75 119 ALA A N 1
ATOM 840 C CA . ALA A 1 119 ? 14.130 10.212 1.023 1.00 96.75 119 ALA A CA 1
ATOM 841 C C . ALA A 1 119 ? 14.019 11.665 1.510 1.00 96.75 119 ALA A C 1
ATOM 843 O O . ALA A 1 119 ? 13.406 11.930 2.548 1.00 96.75 119 ALA A O 1
ATOM 844 N N . VAL A 1 120 ? 14.570 12.611 0.741 1.00 96.50 120 VAL A N 1
ATOM 845 C CA . VAL A 1 120 ? 14.477 14.049 1.039 1.00 96.50 120 VAL A CA 1
ATOM 846 C C . VAL A 1 120 ? 13.028 14.521 0.968 1.00 96.50 120 VAL A C 1
ATOM 848 O O . VAL A 1 120 ? 12.570 15.218 1.872 1.00 96.50 120 VAL A O 1
ATOM 851 N N . TRP A 1 121 ? 12.285 14.098 -0.056 1.00 96.44 121 TRP A N 1
ATOM 852 C CA . TRP A 1 121 ? 10.866 14.408 -0.205 1.00 96.44 121 TRP A CA 1
ATOM 853 C C . TRP A 1 121 ? 10.061 13.971 1.018 1.00 96.44 121 TRP A C 1
ATOM 855 O O . TRP A 1 121 ? 9.290 14.767 1.556 1.00 96.44 121 TR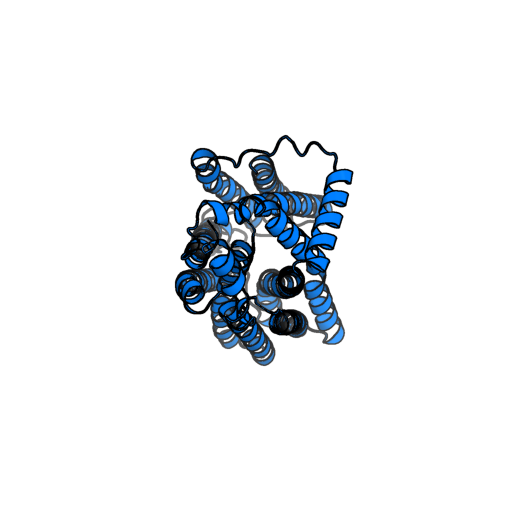P A O 1
ATOM 865 N N . LEU A 1 122 ? 10.265 12.736 1.493 1.00 94.75 122 LEU A N 1
ATOM 866 C CA . LEU A 1 122 ? 9.625 12.233 2.708 1.00 94.75 122 LEU A CA 1
ATOM 867 C C . LEU A 1 122 ? 10.006 13.078 3.929 1.00 94.75 122 LEU A C 1
ATOM 869 O O . LEU A 1 122 ? 9.122 13.498 4.675 1.00 94.75 122 LEU A O 1
ATOM 873 N N . ALA A 1 123 ? 11.303 13.336 4.125 1.00 94.69 123 ALA A N 1
ATOM 874 C CA . ALA A 1 123 ? 11.792 14.097 5.269 1.00 94.69 123 ALA A CA 1
ATOM 875 C C . ALA A 1 123 ? 11.157 15.494 5.310 1.00 94.69 123 ALA A C 1
ATOM 877 O O . ALA A 1 123 ? 10.527 15.842 6.308 1.00 94.69 123 ALA A O 1
ATOM 878 N N . VAL A 1 124 ? 11.224 16.241 4.203 1.00 95.25 124 VAL A N 1
ATOM 879 C CA . VAL A 1 124 ? 10.657 17.594 4.079 1.00 95.25 124 VAL A CA 1
ATOM 880 C C . VAL A 1 124 ? 9.136 17.578 4.239 1.00 95.25 124 VAL A C 1
ATOM 882 O O . VAL A 1 124 ? 8.596 18.367 5.012 1.00 95.25 124 VAL A O 1
ATOM 885 N N . SER A 1 125 ? 8.442 16.645 3.582 1.00 93.88 125 SER A N 1
ATOM 886 C CA . SER A 1 125 ? 6.975 16.540 3.657 1.00 93.88 125 SER A CA 1
ATOM 887 C C . SER A 1 125 ? 6.475 16.147 5.049 1.00 93.88 125 SER A C 1
ATOM 889 O O . SER A 1 125 ? 5.328 16.427 5.391 1.00 93.88 125 SER A O 1
ATOM 891 N N . SER A 1 126 ? 7.320 15.511 5.865 1.00 92.94 126 SER A N 1
ATOM 892 C CA . SER A 1 126 ? 6.981 15.142 7.241 1.00 92.94 126 SER A CA 1
ATOM 893 C C . SER A 1 126 ? 7.150 16.289 8.245 1.00 92.94 126 SER A C 1
ATOM 895 O O . SER A 1 126 ? 6.530 16.253 9.304 1.00 92.94 126 SER A O 1
ATOM 897 N N . VAL A 1 127 ? 7.926 17.334 7.924 1.00 92.88 127 VAL A N 1
ATOM 898 C CA . VAL A 1 127 ? 8.205 18.451 8.849 1.00 92.88 127 VAL A CA 1
ATOM 899 C C . VAL A 1 127 ? 6.929 19.142 9.355 1.00 92.88 127 VAL A C 1
ATOM 901 O O . VAL A 1 127 ? 6.801 19.290 10.572 1.00 92.88 127 VAL A O 1
ATOM 904 N N . PRO A 1 128 ? 5.947 19.518 8.504 1.00 90.94 128 PRO A N 1
ATOM 905 C CA . PRO A 1 128 ? 4.733 20.183 8.977 1.00 90.94 128 PRO A CA 1
ATOM 906 C C . PRO A 1 128 ? 3.957 19.359 10.008 1.00 90.94 128 PRO A C 1
ATOM 908 O O . PRO A 1 128 ? 3.412 19.920 10.953 1.00 90.94 128 PRO A O 1
ATOM 911 N N . LEU A 1 129 ? 3.949 18.029 9.867 1.00 88.88 129 LEU A N 1
ATOM 912 C CA . LEU A 1 129 ? 3.273 17.131 10.802 1.00 88.88 129 LEU A CA 1
ATOM 913 C C . LEU A 1 129 ? 3.848 17.266 12.217 1.00 88.88 129 LEU A C 1
ATOM 915 O O . LEU A 1 129 ? 3.085 17.367 13.171 1.00 88.88 129 LEU A O 1
ATOM 919 N N . PHE A 1 130 ? 5.176 17.304 12.347 1.00 88.56 130 PHE A N 1
ATOM 920 C CA . PHE A 1 130 ? 5.852 17.367 13.648 1.00 88.56 130 PHE A CA 1
ATOM 921 C C . PHE A 1 130 ? 5.900 18.768 14.259 1.00 88.56 130 PHE A C 1
ATOM 923 O O . PHE A 1 130 ? 6.057 18.887 15.470 1.00 88.56 130 PHE A O 1
ATOM 930 N N . LEU A 1 131 ? 5.780 19.820 13.445 1.00 88.88 131 LEU A N 1
ATOM 931 C CA . LEU A 1 131 ? 5.749 21.200 13.938 1.00 88.88 131 LEU A CA 1
ATOM 932 C C . LEU A 1 131 ? 4.345 21.648 14.351 1.00 88.88 131 LEU A C 1
ATOM 934 O O . LEU A 1 131 ? 4.206 22.435 15.283 1.00 88.88 131 LEU A O 1
ATOM 938 N N . VAL A 1 132 ? 3.315 21.189 13.634 1.00 87.25 132 VAL A N 1
ATOM 939 C CA . VAL A 1 132 ? 1.946 21.700 13.790 1.00 87.25 132 VAL A CA 1
ATOM 940 C C . VAL A 1 132 ? 1.093 20.789 14.660 1.00 87.25 132 VAL A C 1
ATOM 942 O O . VAL A 1 132 ? 0.238 21.290 15.389 1.00 87.25 132 VAL A O 1
ATOM 945 N N . VAL A 1 133 ? 1.280 19.468 14.586 1.00 80.75 133 VAL A N 1
ATOM 946 C CA . VAL A 1 133 ? 0.372 18.543 15.267 1.00 80.75 133 VAL A CA 1
ATOM 947 C C . VAL A 1 133 ? 0.905 18.185 16.655 1.00 80.75 133 VAL A C 1
ATOM 949 O O . VAL A 1 133 ? 1.994 17.616 16.752 1.00 80.75 133 VAL A O 1
ATOM 952 N N . PRO A 1 134 ? 0.152 18.482 17.733 1.00 69.06 134 PRO A N 1
ATOM 953 C CA . PRO A 1 134 ? 0.559 18.137 19.087 1.00 69.06 134 PRO A CA 1
ATOM 954 C C . PRO A 1 134 ? 0.753 16.629 19.236 1.00 69.06 134 PRO A C 1
ATOM 956 O O . PRO A 1 134 ? -0.089 15.836 18.809 1.00 69.06 134 PRO A O 1
ATOM 959 N N . GLU A 1 135 ? 1.854 16.223 19.865 1.00 68.62 135 GLU A N 1
ATOM 960 C CA . GLU A 1 135 ? 2.084 14.812 20.153 1.00 68.62 135 GLU A CA 1
ATOM 961 C C . GLU A 1 135 ? 1.089 14.359 21.230 1.00 68.62 135 GLU A C 1
ATOM 963 O O . GLU A 1 135 ? 0.964 14.984 22.287 1.00 68.62 135 GLU A O 1
ATOM 968 N N . ALA A 1 136 ? 0.344 13.286 20.951 1.00 63.06 136 ALA A N 1
ATOM 969 C CA . ALA A 1 136 ? -0.570 12.709 21.927 1.00 63.06 136 ALA A CA 1
ATOM 970 C C . ALA A 1 136 ? 0.214 12.364 23.199 1.00 63.06 136 ALA A C 1
ATOM 972 O O . ALA A 1 136 ? 1.280 11.746 23.126 1.00 63.06 136 ALA A O 1
ATOM 973 N N . ALA A 1 137 ? -0.298 12.783 24.360 1.00 58.81 137 ALA A N 1
ATOM 974 C CA . ALA A 1 137 ? 0.389 12.585 25.626 1.00 58.81 137 ALA A CA 1
ATOM 975 C C . ALA A 1 137 ? 0.734 11.101 25.803 1.00 58.81 137 ALA A C 1
ATOM 977 O O . ALA A 1 137 ? -0.149 10.243 25.813 1.00 58.81 137 ALA A O 1
ATOM 978 N N . ALA A 1 138 ? 2.029 10.799 25.926 1.00 60.81 138 ALA A N 1
ATOM 979 C CA . ALA A 1 138 ? 2.463 9.451 26.241 1.00 60.81 138 ALA A CA 1
ATOM 980 C C . ALA A 1 138 ? 1.850 9.058 27.588 1.00 60.81 138 ALA A C 1
ATOM 982 O O . ALA A 1 138 ? 2.068 9.736 28.595 1.00 60.81 138 ALA A O 1
ATOM 983 N N . ASP A 1 139 ? 1.092 7.965 27.607 1.00 59.31 139 ASP A N 1
ATOM 984 C CA . ASP A 1 139 ? 0.590 7.379 28.841 1.00 59.31 139 ASP A CA 1
ATOM 985 C C . ASP A 1 139 ? 1.773 6.763 29.600 1.00 59.31 139 ASP A C 1
ATOM 987 O O . ASP A 1 139 ? 2.102 5.586 29.454 1.00 59.31 139 ASP A O 1
ATOM 991 N N . ARG A 1 140 ? 2.462 7.599 30.386 1.00 55.31 140 ARG A N 1
ATOM 992 C CA . ARG A 1 140 ? 3.653 7.223 31.167 1.00 55.31 140 ARG A CA 1
ATOM 993 C C . ARG A 1 140 ? 3.350 6.169 32.238 1.00 55.31 140 ARG A C 1
ATOM 995 O O . ARG A 1 140 ? 4.286 5.656 32.843 1.00 55.31 140 ARG A O 1
ATOM 1002 N N . SER A 1 141 ? 2.074 5.844 32.472 1.00 57.72 141 SER A N 1
ATOM 1003 C CA . SER A 1 141 ? 1.668 4.754 33.364 1.00 57.72 141 SER A CA 1
ATOM 1004 C C . SER A 1 141 ? 1.948 3.367 32.768 1.00 57.72 141 SER A C 1
ATOM 1006 O O . SER A 1 141 ? 2.150 2.407 33.513 1.00 57.72 141 SER A O 1
ATOM 1008 N N . ARG A 1 142 ? 2.057 3.257 31.435 1.00 57.97 142 ARG A N 1
ATOM 1009 C CA . ARG A 1 142 ? 2.480 2.039 30.728 1.00 57.97 142 ARG A CA 1
ATOM 1010 C C . ARG A 1 142 ? 4.007 1.945 30.679 1.00 57.97 142 ARG A C 1
ATOM 1012 O O . ARG A 1 142 ? 4.632 2.021 29.624 1.00 57.97 142 ARG A O 1
ATOM 1019 N N . GLY A 1 143 ? 4.617 1.795 31.851 1.00 52.59 143 GLY A N 1
ATOM 1020 C CA . GLY A 1 143 ? 6.018 1.407 31.985 1.00 52.59 143 GLY A CA 1
ATOM 1021 C C . GLY A 1 143 ? 6.152 -0.104 31.821 1.00 52.59 143 GLY A C 1
ATOM 1022 O O . GLY A 1 143 ? 5.690 -0.861 32.672 1.00 52.59 143 GLY A O 1
ATOM 1023 N N . GLY A 1 144 ? 6.773 -0.562 30.736 1.00 62.44 144 GLY A N 1
ATOM 1024 C CA . GLY A 1 144 ? 6.922 -1.991 30.499 1.00 62.44 144 GLY A CA 1
ATOM 1025 C C . GLY A 1 144 ? 7.909 -2.329 29.385 1.00 62.44 144 GLY A C 1
ATOM 1026 O O . GLY A 1 144 ? 7.981 -1.646 28.368 1.00 62.44 144 GLY A O 1
ATOM 1027 N N . GLY A 1 145 ? 8.699 -3.389 29.581 1.00 79.44 145 GLY A N 1
ATOM 1028 C CA . GLY A 1 145 ? 9.604 -3.913 28.553 1.00 79.44 145 GLY A CA 1
ATOM 1029 C C . GLY A 1 145 ? 8.859 -4.615 27.411 1.00 79.44 145 GLY A C 1
ATOM 1030 O O . GLY A 1 145 ? 7.662 -4.882 27.503 1.00 79.44 145 GLY A O 1
ATOM 1031 N N . VAL A 1 146 ? 9.579 -4.999 26.353 1.00 78.44 146 VAL A N 1
ATOM 1032 C CA . VAL A 1 146 ? 9.021 -5.660 25.151 1.00 78.44 146 VAL A CA 1
ATOM 1033 C C . VAL A 1 146 ? 8.099 -6.840 25.495 1.00 78.44 146 VAL A C 1
ATOM 1035 O O . VAL A 1 146 ? 7.023 -6.979 24.921 1.00 78.44 146 VAL A O 1
ATOM 1038 N N . LEU A 1 147 ? 8.463 -7.654 26.492 1.00 83.44 147 LEU A N 1
ATOM 1039 C CA . LEU A 1 147 ? 7.660 -8.801 26.926 1.00 83.44 147 LEU A CA 1
ATOM 1040 C C . LEU A 1 147 ? 6.289 -8.400 27.503 1.00 83.44 147 LEU A C 1
ATOM 1042 O O . LEU A 1 147 ? 5.298 -9.098 27.295 1.00 83.44 147 LEU A O 1
ATOM 1046 N N . SER A 1 148 ? 6.216 -7.270 28.209 1.00 81.31 148 SER A N 1
ATOM 1047 C CA . SER A 1 148 ? 4.946 -6.757 28.731 1.00 81.31 148 SER A CA 1
ATOM 1048 C C . SER A 1 148 ? 4.031 -6.257 27.613 1.00 81.31 148 SER A C 1
ATOM 1050 O O . SER A 1 148 ? 2.843 -6.549 27.655 1.00 81.31 148 SER A O 1
ATOM 1052 N N . ALA A 1 149 ? 4.588 -5.655 26.555 1.00 81.00 149 ALA A N 1
ATOM 1053 C CA . ALA A 1 149 ? 3.821 -5.249 25.379 1.00 81.00 149 ALA A CA 1
ATOM 1054 C C . ALA A 1 149 ? 3.187 -6.456 24.663 1.00 81.00 149 ALA A C 1
ATOM 1056 O O . ALA A 1 149 ? 2.017 -6.404 24.291 1.00 81.00 149 ALA A O 1
ATOM 1057 N N . TYR A 1 150 ? 3.910 -7.578 24.540 1.00 83.06 150 TYR A N 1
ATOM 1058 C CA . TYR A 1 150 ? 3.337 -8.827 24.012 1.00 83.06 150 TYR A CA 1
ATOM 1059 C C . TYR A 1 150 ? 2.240 -9.403 24.917 1.00 83.06 150 TYR A C 1
ATOM 1061 O O . TYR A 1 150 ? 1.225 -9.901 24.425 1.00 83.06 150 TYR A O 1
ATOM 1069 N N . ARG A 1 151 ? 2.413 -9.332 26.242 1.00 84.38 151 ARG A N 1
ATOM 1070 C CA . ARG A 1 151 ? 1.386 -9.773 27.197 1.00 84.38 151 ARG A CA 1
ATOM 1071 C C . ARG A 1 151 ? 0.131 -8.902 27.121 1.00 84.38 151 ARG A C 1
ATOM 1073 O O . ARG A 1 151 ? -0.975 -9.438 27.184 1.00 84.38 151 ARG A O 1
ATOM 1080 N N . ASP A 1 152 ? 0.298 -7.592 26.988 1.00 81.81 152 ASP A N 1
ATOM 1081 C CA . ASP A 1 152 ? -0.803 -6.642 26.840 1.00 81.81 152 ASP A CA 1
ATOM 1082 C C . ASP A 1 152 ? -1.546 -6.878 25.523 1.00 81.81 152 ASP A C 1
ATOM 1084 O O . ASP A 1 152 ? -2.762 -7.052 25.550 1.00 81.81 152 ASP A O 1
ATOM 1088 N N . LEU A 1 153 ? -0.820 -7.071 24.416 1.00 82.94 153 LEU A N 1
ATOM 1089 C CA . LEU A 1 153 ? -1.394 -7.465 23.127 1.00 82.94 153 LEU A CA 1
ATOM 1090 C C . LEU A 1 153 ? -2.247 -8.738 23.246 1.00 82.94 153 LEU A C 1
ATOM 1092 O O . LEU A 1 153 ? -3.382 -8.783 22.774 1.00 82.94 153 LEU A O 1
ATOM 1096 N N . GLY A 1 154 ? -1.724 -9.774 23.912 1.00 84.12 154 GLY A N 1
ATOM 1097 C CA . GLY A 1 154 ? -2.461 -11.016 24.150 1.00 84.12 154 GLY A CA 1
ATOM 1098 C C . GLY A 1 154 ? -3.726 -10.804 24.987 1.00 84.12 154 GLY A C 1
ATOM 1099 O O . GLY A 1 154 ? -4.768 -11.397 24.694 1.00 84.12 154 GLY A O 1
ATOM 1100 N N . ARG A 1 155 ? -3.669 -9.925 25.997 1.00 85.44 155 ARG A N 1
ATOM 1101 C CA . ARG A 1 155 ? -4.834 -9.550 26.812 1.00 85.44 155 ARG A CA 1
ATOM 1102 C C . ARG A 1 155 ? -5.878 -8.807 25.978 1.00 85.44 155 ARG A C 1
ATOM 1104 O O . ARG A 1 155 ? -7.061 -9.121 26.099 1.00 85.44 155 ARG A O 1
ATOM 1111 N N . ASP A 1 156 ? -5.456 -7.882 25.125 1.00 83.31 156 ASP A N 1
ATOM 1112 C CA . ASP A 1 156 ? -6.345 -7.086 24.276 1.00 83.31 156 ASP A CA 1
ATOM 1113 C C . ASP A 1 156 ? -7.038 -7.960 23.223 1.00 83.31 156 ASP A C 1
ATOM 1115 O O . ASP A 1 156 ? -8.256 -7.877 23.050 1.00 83.31 156 ASP A O 1
ATOM 1119 N N . VAL A 1 157 ? -6.310 -8.899 22.608 1.00 84.94 157 VAL A N 1
ATOM 1120 C CA . VAL A 1 157 ? -6.895 -9.909 21.707 1.00 84.94 157 VAL A CA 1
ATOM 1121 C C . VAL A 1 157 ? -7.888 -10.806 22.451 1.00 84.94 157 VAL A C 1
ATOM 1123 O O . VAL A 1 157 ? -9.007 -11.014 21.974 1.00 84.94 157 VAL A O 1
ATOM 1126 N N . ALA A 1 158 ? -7.526 -11.316 23.633 1.00 85.25 158 ALA A N 1
ATOM 1127 C CA . ALA A 1 158 ? -8.416 -12.157 24.437 1.00 85.25 158 ALA A CA 1
ATOM 1128 C C . ALA A 1 158 ? -9.689 -11.407 24.866 1.00 85.25 158 ALA A C 1
ATOM 1130 O O . ALA A 1 158 ? -10.782 -11.984 24.894 1.00 85.25 158 ALA A O 1
ATOM 1131 N N . ARG A 1 159 ? -9.563 -10.112 25.164 1.00 85.56 159 ARG A N 1
ATOM 1132 C CA . ARG A 1 159 ? -10.687 -9.229 25.471 1.00 85.56 159 ARG A CA 1
ATOM 1133 C C . ARG A 1 159 ? -11.581 -9.021 24.251 1.00 85.56 159 ARG A C 1
ATOM 1135 O O . ARG A 1 159 ? -12.786 -9.233 24.355 1.00 85.56 159 ARG A O 1
ATOM 1142 N N . LEU A 1 160 ? -11.014 -8.688 23.091 1.00 85.31 160 LEU A N 1
ATOM 1143 C CA . LEU A 1 160 ? -11.765 -8.540 21.837 1.00 85.31 160 LEU A CA 1
ATOM 1144 C C . LEU A 1 160 ? -12.508 -9.828 21.461 1.00 85.31 160 LEU A C 1
ATOM 1146 O O . LEU A 1 160 ? -13.675 -9.774 21.081 1.00 85.31 160 LEU A O 1
ATOM 1150 N N . TRP A 1 161 ? -11.884 -10.994 21.640 1.00 85.25 161 TRP A N 1
ATOM 1151 C CA . TRP A 1 161 ? -12.526 -12.293 21.405 1.00 85.25 161 TRP A CA 1
ATOM 1152 C C . TRP A 1 161 ? -13.780 -12.518 22.270 1.00 85.25 161 TRP A C 1
ATOM 1154 O O . TRP A 1 161 ? -14.747 -13.157 21.833 1.00 85.25 161 TRP A O 1
ATOM 1164 N N . ARG A 1 162 ? -13.767 -12.006 23.506 1.00 84.00 162 ARG A N 1
ATOM 1165 C CA . ARG A 1 162 ? -14.867 -12.137 24.471 1.00 84.00 162 ARG A CA 1
ATOM 1166 C C . ARG A 1 162 ? -15.943 -11.068 24.293 1.00 84.00 162 ARG A C 1
ATOM 1168 O O . ARG A 1 162 ? -17.123 -11.398 24.344 1.00 84.00 162 ARG A O 1
ATOM 1175 N N . GLU A 1 163 ? -15.545 -9.819 24.073 1.00 84.94 163 GLU A N 1
ATOM 1176 C CA . GLU A 1 163 ? -16.436 -8.652 24.136 1.00 84.94 163 GLU A CA 1
ATOM 1177 C C . GLU A 1 163 ? -16.854 -8.123 22.753 1.00 84.94 163 GLU A C 1
ATOM 1179 O O . GLU A 1 163 ? -17.950 -7.583 22.606 1.00 84.94 163 GLU A O 1
ATOM 1184 N N . ARG A 1 164 ? -15.992 -8.247 21.732 1.00 85.56 164 ARG A N 1
ATOM 1185 C CA . ARG A 1 164 ? -16.101 -7.528 20.445 1.00 85.56 164 ARG A CA 1
ATOM 1186 C C . ARG A 1 164 ? -15.639 -8.379 19.253 1.00 85.56 164 ARG A C 1
ATOM 1188 O O . ARG A 1 164 ? -14.712 -8.029 18.517 1.00 85.56 164 ARG A O 1
ATOM 1195 N N . ARG A 1 165 ? -16.302 -9.523 19.047 1.00 85.56 165 ARG A N 1
ATOM 1196 C CA . ARG A 1 165 ? -16.006 -10.446 17.929 1.00 85.56 165 ARG A CA 1
ATOM 1197 C C . ARG A 1 165 ? -16.184 -9.811 16.548 1.00 85.56 165 ARG A C 1
ATOM 1199 O O . ARG A 1 165 ? -15.533 -10.239 15.602 1.00 85.56 165 ARG A O 1
ATOM 1206 N N . ASP A 1 166 ? -17.035 -8.794 16.447 1.00 85.88 166 ASP A N 1
ATOM 1207 C CA . ASP A 1 166 ? -17.220 -7.947 15.266 1.00 85.88 166 ASP A CA 1
ATOM 1208 C C . ASP A 1 166 ? -15.915 -7.251 14.855 1.00 85.88 166 ASP A C 1
ATOM 1210 O O . ASP A 1 166 ? -15.500 -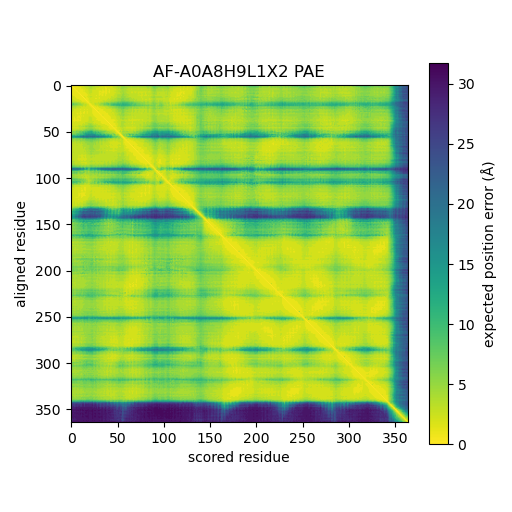7.327 13.697 1.00 85.88 166 ASP A O 1
ATOM 1214 N N . VAL A 1 167 ? -15.226 -6.637 15.819 1.00 89.31 167 VAL A N 1
ATOM 1215 C CA . VAL A 1 167 ? -13.962 -5.928 15.585 1.00 89.31 167 VAL A CA 1
ATOM 1216 C C . VAL A 1 167 ? -12.869 -6.913 15.201 1.00 89.31 167 VAL A C 1
ATOM 1218 O O . VAL A 1 167 ? -12.157 -6.687 14.228 1.00 89.31 167 VAL A O 1
ATOM 1221 N N . LEU A 1 168 ? -12.760 -8.036 15.916 1.00 89.19 168 LEU A N 1
ATOM 1222 C CA . LEU A 1 168 ? -11.762 -9.053 15.592 1.00 89.19 168 LEU A CA 1
ATOM 1223 C C . LEU A 1 168 ? -11.986 -9.655 14.197 1.00 89.19 168 LEU A C 1
ATOM 1225 O O . LEU A 1 168 ? -11.029 -9.820 13.443 1.00 89.19 168 LEU A O 1
ATOM 1229 N N . GLY A 1 169 ? -13.242 -9.932 13.831 1.00 90.75 169 GLY A N 1
ATOM 1230 C CA . GLY A 1 169 ? -13.599 -10.380 12.486 1.00 90.75 169 GLY A CA 1
ATOM 1231 C C . GLY A 1 169 ? -13.153 -9.383 11.417 1.00 90.75 169 GLY A C 1
ATOM 1232 O O . GLY A 1 169 ? -12.576 -9.787 10.408 1.00 90.75 169 GLY A O 1
ATOM 1233 N N . PHE A 1 170 ? -13.333 -8.082 11.666 1.00 93.31 170 PHE A N 1
ATOM 1234 C CA . PHE A 1 170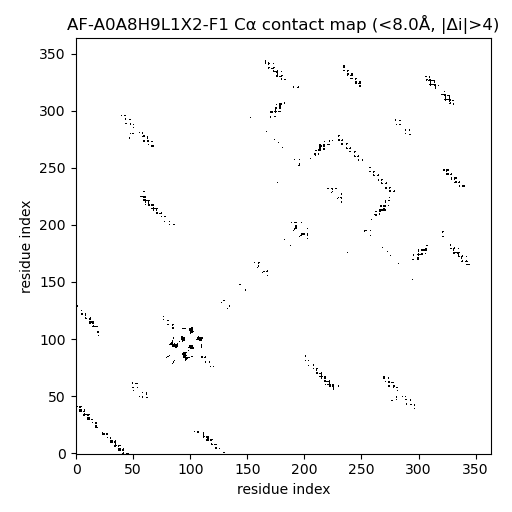 ? -12.816 -7.040 10.779 1.00 93.31 170 PHE A CA 1
ATOM 1235 C C . PHE A 1 170 ? -11.282 -7.024 10.709 1.00 93.31 170 PHE A C 1
ATOM 1237 O O . PHE A 1 170 ? -10.730 -6.894 9.619 1.00 93.31 170 PHE A O 1
ATOM 1244 N N . LEU A 1 171 ? -10.573 -7.181 11.831 1.00 93.62 171 LEU A N 1
ATOM 1245 C CA . LEU A 1 171 ? -9.104 -7.219 11.835 1.00 93.62 171 LEU A CA 1
ATOM 1246 C C . LEU A 1 171 ? -8.570 -8.376 10.978 1.00 93.62 171 LEU A C 1
ATOM 1248 O O . LEU A 1 171 ? -7.663 -8.173 10.175 1.00 93.62 171 LEU A O 1
ATOM 1252 N N . VAL A 1 172 ? -9.182 -9.559 11.080 1.00 93.56 172 VAL A N 1
ATOM 1253 C CA . VAL A 1 172 ? -8.818 -10.726 10.258 1.00 93.56 172 VAL A CA 1
ATOM 1254 C C . VAL A 1 172 ? -9.169 -10.501 8.787 1.00 93.56 172 VAL A C 1
ATOM 1256 O O . VAL A 1 172 ? -8.308 -10.666 7.926 1.00 93.56 172 VAL A O 1
ATOM 1259 N N . ALA A 1 173 ? -10.398 -10.074 8.481 1.00 95.50 173 ALA A N 1
ATOM 1260 C CA . ALA A 1 173 ? -10.815 -9.812 7.102 1.00 95.50 173 ALA A CA 1
ATOM 1261 C C . ALA A 1 173 ? -9.921 -8.757 6.433 1.00 95.50 173 ALA A C 1
ATOM 1263 O O . ALA A 1 173 ? -9.451 -8.947 5.311 1.00 95.50 173 ALA A O 1
ATOM 1264 N N . SER A 1 174 ? -9.634 -7.674 7.159 1.00 94.88 174 SER A N 1
ATOM 1265 C CA . SER A 1 174 ? -8.770 -6.593 6.693 1.00 94.88 174 SER A CA 1
ATOM 1266 C C . SER A 1 174 ? -7.319 -6.978 6.556 1.00 94.88 174 SER A C 1
ATOM 1268 O O . SER A 1 174 ? -6.649 -6.406 5.704 1.00 94.88 174 SER A O 1
ATOM 1270 N N . ALA A 1 175 ? -6.814 -7.925 7.338 1.00 95.56 175 ALA A N 1
ATOM 1271 C CA . ALA A 1 175 ? -5.479 -8.455 7.121 1.00 95.56 175 ALA A CA 1
ATOM 1272 C C . ALA A 1 175 ? -5.374 -9.141 5.750 1.00 95.56 175 ALA A C 1
ATOM 1274 O O . ALA A 1 175 ? -4.486 -8.809 4.970 1.00 95.56 175 ALA A O 1
ATOM 1275 N N . VAL A 1 176 ? -6.339 -10.010 5.424 1.00 96.88 176 VAL A N 1
ATOM 1276 C CA . VAL A 1 176 ? -6.358 -10.757 4.156 1.00 96.88 176 VAL A CA 1
ATOM 1277 C C . VAL A 1 176 ? -6.509 -9.819 2.960 1.00 96.88 176 VAL A C 1
ATOM 1279 O O . VAL A 1 176 ? -5.688 -9.851 2.046 1.00 96.88 176 VAL A O 1
ATOM 1282 N N . PHE A 1 177 ? -7.524 -8.945 2.946 1.00 96.06 177 PHE A N 1
ATOM 1283 C CA . PHE A 1 177 ? -7.716 -8.100 1.765 1.00 96.06 177 PHE A CA 1
ATOM 1284 C C . PHE A 1 177 ? -6.645 -7.017 1.617 1.00 96.06 177 PHE A C 1
ATOM 1286 O O . PHE A 1 177 ? -6.336 -6.650 0.486 1.00 96.06 177 PHE A O 1
ATOM 1293 N N . ARG A 1 178 ? -6.064 -6.492 2.710 1.00 95.00 178 ARG A N 1
ATOM 1294 C CA . ARG A 1 178 ? -4.966 -5.515 2.601 1.00 95.00 178 ARG A CA 1
ATOM 1295 C C . ARG A 1 178 ? -3.724 -6.133 1.998 1.00 95.00 178 ARG A C 1
ATOM 1297 O O . ARG A 1 178 ? -3.055 -5.455 1.231 1.00 95.00 178 ARG A O 1
ATOM 1304 N N . ASP A 1 179 ? -3.435 -7.387 2.327 1.00 96.19 179 ASP A N 1
ATOM 1305 C CA . ASP A 1 179 ? -2.346 -8.111 1.686 1.00 96.19 179 ASP A CA 1
ATOM 1306 C C . ASP A 1 179 ? -2.608 -8.274 0.178 1.00 96.19 179 ASP A C 1
ATOM 1308 O O . ASP A 1 179 ? -1.761 -7.918 -0.638 1.00 96.19 179 ASP A O 1
ATOM 1312 N N . GLY A 1 180 ? -3.829 -8.658 -0.213 1.00 96.00 180 GLY A N 1
ATOM 1313 C CA . GLY A 1 180 ? -4.230 -8.695 -1.625 1.00 96.00 180 GLY A CA 1
ATOM 1314 C C . GLY A 1 180 ? -4.093 -7.339 -2.337 1.00 96.00 180 GLY A C 1
ATOM 1315 O O . GLY A 1 180 ? -3.548 -7.267 -3.436 1.00 96.00 180 GLY A O 1
ATOM 1316 N N . VAL A 1 181 ? -4.537 -6.247 -1.704 1.00 95.75 181 VAL A N 1
ATOM 1317 C CA . VAL A 1 181 ? -4.383 -4.876 -2.230 1.00 95.75 181 VAL A CA 1
ATOM 1318 C C . VAL A 1 181 ? -2.906 -4.475 -2.314 1.00 95.75 181 VAL A C 1
ATOM 1320 O O . VAL A 1 181 ? -2.489 -3.878 -3.304 1.00 95.75 181 VAL A O 1
ATOM 1323 N N . GLY A 1 182 ? -2.093 -4.832 -1.317 1.00 93.69 182 GLY A N 1
ATOM 1324 C CA . GLY A 1 182 ? -0.647 -4.614 -1.327 1.00 93.69 182 GLY A CA 1
ATOM 1325 C C . GLY A 1 182 ? 0.037 -5.360 -2.473 1.00 93.69 182 GLY A C 1
ATOM 1326 O O . GLY A 1 182 ? 0.850 -4.780 -3.189 1.00 93.69 182 GLY A O 1
ATOM 1327 N N . ALA A 1 183 ? -0.364 -6.604 -2.729 1.00 94.25 183 ALA A N 1
ATOM 1328 C CA . ALA A 1 183 ? 0.157 -7.410 -3.826 1.00 94.25 183 ALA A CA 1
ATOM 1329 C C . ALA A 1 183 ? -0.151 -6.815 -5.209 1.00 94.25 183 ALA A C 1
ATOM 1331 O O . ALA A 1 183 ? 0.687 -6.909 -6.105 1.00 94.25 183 ALA A O 1
ATOM 1332 N N . VAL A 1 184 ? -1.293 -6.138 -5.385 1.00 93.94 184 VAL A N 1
ATOM 1333 C CA . VAL A 1 184 ? -1.568 -5.365 -6.611 1.00 93.94 184 VAL A CA 1
ATOM 1334 C C . VAL A 1 184 ? -0.491 -4.298 -6.836 1.00 93.94 184 VAL A C 1
ATOM 1336 O O . VAL A 1 184 ? -0.016 -4.150 -7.961 1.00 93.94 184 VAL A O 1
ATOM 1339 N N . PHE A 1 185 ? -0.061 -3.582 -5.792 1.00 90.19 185 PHE A N 1
ATOM 1340 C CA . PHE A 1 185 ? 1.018 -2.595 -5.910 1.00 90.19 185 PHE A CA 1
ATOM 1341 C C . PHE A 1 185 ? 2.379 -3.245 -6.155 1.00 90.19 185 PHE A C 1
ATOM 1343 O O . PHE A 1 185 ? 3.119 -2.805 -7.034 1.00 90.19 185 PHE A O 1
ATOM 1350 N N . THR A 1 186 ? 2.709 -4.292 -5.397 1.00 89.94 186 THR A N 1
ATOM 1351 C CA . THR A 1 186 ? 4.015 -4.956 -5.479 1.00 89.94 186 THR A CA 1
ATOM 1352 C C . THR A 1 186 ? 4.223 -5.648 -6.824 1.00 89.94 186 THR A C 1
ATOM 1354 O O . THR A 1 186 ? 5.283 -5.509 -7.432 1.00 89.94 186 THR A O 1
ATOM 1357 N N . PHE A 1 187 ? 3.218 -6.378 -7.311 1.00 93.31 187 PHE A N 1
ATOM 1358 C CA . PHE A 1 187 ? 3.335 -7.180 -8.528 1.00 93.31 187 PHE A CA 1
ATOM 1359 C C . PHE A 1 187 ? 2.772 -6.490 -9.770 1.00 93.31 187 PHE A C 1
ATOM 1361 O O . PHE A 1 187 ? 3.065 -6.943 -10.872 1.00 93.31 187 PHE A O 1
ATOM 1368 N N . GLY A 1 188 ? 2.015 -5.395 -9.646 1.00 91.31 188 GLY A N 1
ATOM 1369 C CA . GLY A 1 188 ? 1.395 -4.716 -10.789 1.00 91.31 188 GLY A CA 1
ATOM 1370 C C . GLY A 1 188 ? 2.406 -4.278 -11.851 1.00 91.31 188 GLY A C 1
ATOM 1371 O O . GLY A 1 188 ? 2.227 -4.578 -13.031 1.00 91.31 188 GLY A O 1
ATOM 1372 N N . GLY A 1 189 ? 3.512 -3.651 -11.433 1.00 90.19 189 GLY A N 1
ATOM 1373 C CA . GLY A 1 189 ? 4.601 -3.274 -12.343 1.00 90.19 189 GLY A CA 1
ATOM 1374 C C . GLY A 1 189 ? 5.329 -4.483 -12.942 1.00 90.19 189 GLY A C 1
ATOM 1375 O O . GLY A 1 189 ? 5.658 -4.478 -14.126 1.00 90.19 189 GLY A O 1
ATOM 1376 N N . ILE A 1 190 ? 5.515 -5.548 -12.154 1.00 91.88 190 ILE A N 1
ATOM 1377 C CA . ILE A 1 190 ? 6.139 -6.801 -12.610 1.00 91.88 190 ILE A CA 1
ATOM 1378 C C . ILE A 1 190 ? 5.268 -7.465 -13.682 1.00 91.88 190 ILE A C 1
ATOM 1380 O O . ILE A 1 190 ? 5.781 -7.867 -14.721 1.00 91.88 190 ILE A O 1
ATOM 1384 N N . ILE A 1 191 ? 3.954 -7.542 -13.463 1.00 93.19 191 ILE A N 1
ATOM 1385 C CA . ILE A 1 191 ? 2.987 -8.068 -14.431 1.00 93.19 191 ILE A CA 1
ATOM 1386 C C . ILE A 1 191 ? 2.992 -7.208 -15.701 1.00 93.19 191 ILE A C 1
ATOM 1388 O O . ILE A 1 191 ? 3.081 -7.757 -16.797 1.00 93.19 191 ILE A O 1
ATOM 1392 N N . ALA A 1 192 ? 2.945 -5.878 -15.574 1.00 92.81 192 ALA A N 1
ATOM 1393 C CA . ALA A 1 192 ? 2.969 -4.967 -16.721 1.00 92.81 192 ALA A CA 1
ATOM 1394 C C . ALA A 1 192 ? 4.219 -5.179 -17.594 1.00 92.81 192 ALA A C 1
ATOM 1396 O O . ALA A 1 192 ? 4.116 -5.302 -18.815 1.00 92.81 192 ALA A O 1
ATOM 1397 N N . ALA A 1 193 ? 5.394 -5.293 -16.970 1.00 91.62 193 ALA A N 1
ATOM 1398 C CA . ALA A 1 193 ? 6.650 -5.514 -17.678 1.00 91.62 193 ALA A CA 1
ATOM 1399 C C . ALA A 1 193 ? 6.750 -6.931 -18.275 1.00 91.62 193 ALA A C 1
ATOM 1401 O O . ALA A 1 193 ? 7.021 -7.086 -19.461 1.00 91.62 193 ALA A O 1
ATOM 1402 N N . GLN A 1 194 ? 6.509 -7.972 -17.473 1.00 91.88 194 GLN A N 1
ATOM 1403 C CA . GLN A 1 194 ? 6.776 -9.366 -17.856 1.00 91.88 194 GLN A CA 1
ATOM 1404 C C . GLN A 1 194 ? 5.680 -9.987 -18.732 1.00 91.88 194 GLN A C 1
ATOM 1406 O O . GLN A 1 194 ? 5.971 -10.865 -19.538 1.00 91.88 194 GLN A O 1
ATOM 1411 N N . VAL A 1 195 ? 4.418 -9.577 -18.567 1.00 91.38 195 VAL A N 1
ATOM 1412 C CA . VAL A 1 195 ? 3.272 -10.162 -19.293 1.00 91.38 195 VAL A CA 1
ATOM 1413 C C . VAL A 1 195 ? 2.857 -9.294 -20.477 1.00 91.38 195 VAL A C 1
ATOM 1415 O O . VAL A 1 195 ? 2.526 -9.824 -21.536 1.00 91.38 195 VAL A O 1
ATOM 1418 N N . PHE A 1 196 ? 2.879 -7.970 -20.306 1.00 91.19 196 PHE A N 1
ATOM 1419 C CA . PHE A 1 196 ? 2.411 -7.015 -21.317 1.00 91.19 196 PHE A CA 1
ATOM 1420 C C . PHE A 1 196 ? 3.552 -6.276 -22.031 1.00 91.19 196 PHE A C 1
ATOM 1422 O O . PHE A 1 196 ? 3.285 -5.470 -22.919 1.00 91.19 196 PHE A O 1
ATOM 1429 N N . GLY A 1 197 ? 4.812 -6.560 -21.679 1.00 88.81 197 GLY A N 1
ATOM 1430 C CA . GLY A 1 197 ? 5.991 -6.038 -22.371 1.00 88.81 197 GLY A CA 1
ATOM 1431 C C . GLY A 1 197 ? 6.254 -4.552 -22.137 1.00 88.81 197 GLY A C 1
ATOM 1432 O O . GLY A 1 197 ? 6.867 -3.909 -22.986 1.00 88.81 197 GLY A O 1
ATOM 1433 N N . PHE A 1 198 ? 5.767 -3.980 -21.030 1.00 90.44 198 PHE A N 1
ATOM 1434 C CA . PHE A 1 198 ? 5.952 -2.553 -20.768 1.00 90.44 198 PHE A CA 1
ATOM 1435 C C . PHE A 1 198 ? 7.424 -2.234 -20.498 1.00 90.44 198 PHE A C 1
ATOM 1437 O O . PHE A 1 198 ? 8.077 -2.890 -19.684 1.00 90.44 198 PHE A O 1
ATOM 1444 N N . SER A 1 199 ? 7.926 -1.169 -21.123 1.00 86.50 199 SER A N 1
ATOM 1445 C CA . SER A 1 199 ? 9.209 -0.571 -20.751 1.00 86.50 199 SER A CA 1
ATOM 1446 C C . SER A 1 199 ? 9.134 0.072 -19.360 1.00 86.50 199 SER A C 1
ATOM 1448 O O . SER A 1 199 ? 8.050 0.393 -18.865 1.00 86.50 199 SER A O 1
ATOM 1450 N N . ALA A 1 200 ? 10.285 0.328 -18.729 1.00 77.88 200 ALA A N 1
ATOM 1451 C CA . ALA A 1 200 ? 10.336 0.997 -17.424 1.00 77.88 200 ALA A CA 1
ATOM 1452 C C . ALA A 1 200 ? 9.581 2.342 -17.428 1.00 77.88 200 ALA A C 1
ATOM 1454 O O . ALA A 1 200 ? 8.794 2.623 -16.523 1.00 77.88 200 ALA A O 1
ATOM 1455 N N . SER A 1 201 ? 9.739 3.138 -18.492 1.00 81.06 201 SER A N 1
ATOM 1456 C CA . SER A 1 201 ? 9.016 4.402 -18.664 1.00 81.06 201 SER A CA 1
ATOM 1457 C C . SER A 1 201 ? 7.504 4.193 -18.776 1.00 81.06 201 SER A C 1
ATOM 1459 O O . SER A 1 201 ? 6.744 4.939 -18.166 1.00 81.06 201 SER A O 1
ATOM 1461 N N . GLN A 1 202 ? 7.046 3.164 -19.500 1.00 88.12 202 GLN A N 1
ATOM 1462 C CA . GLN A 1 202 ? 5.617 2.844 -19.610 1.00 88.12 202 GLN A CA 1
ATOM 1463 C C . GLN A 1 202 ? 5.018 2.401 -18.271 1.00 88.12 202 GLN A C 1
ATOM 1465 O O . GLN A 1 202 ? 3.893 2.787 -17.958 1.00 88.12 202 GLN A O 1
ATOM 1470 N N . VAL A 1 203 ? 5.764 1.645 -17.458 1.00 87.50 203 VAL A N 1
ATOM 1471 C CA . VAL A 1 203 ? 5.335 1.273 -16.100 1.00 87.50 203 VAL A CA 1
ATOM 1472 C C . VAL A 1 203 ? 5.183 2.514 -15.216 1.00 87.50 203 VAL A C 1
ATOM 1474 O O . VAL A 1 203 ? 4.176 2.635 -14.520 1.00 87.50 203 VAL A O 1
ATOM 1477 N N . ILE A 1 204 ? 6.125 3.463 -15.272 1.00 84.56 204 ILE A N 1
ATOM 1478 C CA . ILE A 1 204 ? 6.034 4.716 -14.501 1.00 84.56 204 ILE A CA 1
ATOM 1479 C C . ILE A 1 204 ? 4.876 5.589 -14.997 1.00 84.56 204 ILE A C 1
ATOM 1481 O O . ILE A 1 204 ? 4.118 6.107 -14.180 1.00 84.56 204 ILE A O 1
ATOM 1485 N N . LEU A 1 205 ? 4.684 5.722 -16.313 1.00 88.25 205 LEU A N 1
ATOM 1486 C CA . LEU A 1 205 ? 3.549 6.460 -16.883 1.00 88.25 205 LEU A CA 1
ATOM 1487 C C . LEU A 1 205 ? 2.209 5.852 -16.458 1.00 88.25 205 LEU A C 1
ATOM 1489 O O . LEU A 1 205 ? 1.298 6.581 -16.060 1.00 88.25 205 LEU A O 1
ATOM 1493 N N . PHE A 1 206 ? 2.100 4.523 -16.487 1.00 91.69 206 PHE A N 1
ATOM 1494 C CA . PHE A 1 206 ? 0.929 3.820 -15.976 1.00 91.69 206 PHE A CA 1
ATOM 1495 C C . PHE A 1 206 ? 0.742 4.068 -14.475 1.00 91.69 206 PHE A C 1
ATOM 1497 O O . PHE A 1 206 ? -0.369 4.369 -14.047 1.00 91.69 206 PHE A O 1
ATOM 1504 N N . ALA A 1 207 ? 1.813 4.016 -13.678 1.00 89.94 207 ALA A N 1
ATOM 1505 C CA . ALA A 1 207 ? 1.749 4.316 -12.252 1.00 89.94 207 ALA A CA 1
ATOM 1506 C C . ALA A 1 207 ? 1.269 5.754 -11.994 1.00 89.94 207 ALA A C 1
ATOM 1508 O O . ALA A 1 207 ? 0.407 5.955 -11.142 1.00 89.94 207 ALA A O 1
ATOM 1509 N N . ILE A 1 208 ? 1.757 6.750 -12.739 1.00 91.00 208 ILE A N 1
ATOM 1510 C CA . ILE A 1 208 ? 1.298 8.145 -12.634 1.00 91.00 208 ILE A CA 1
ATOM 1511 C C . ILE A 1 208 ? -0.201 8.235 -12.941 1.00 91.00 208 ILE A C 1
ATOM 1513 O O . ILE A 1 208 ? -0.960 8.767 -12.130 1.00 91.00 208 ILE A O 1
ATOM 1517 N N . ALA A 1 209 ? -0.647 7.665 -14.064 1.00 94.56 209 ALA A N 1
ATOM 1518 C CA . ALA A 1 209 ? -2.058 7.670 -14.447 1.00 94.56 209 ALA A CA 1
ATOM 1519 C C . ALA A 1 209 ? -2.942 6.953 -13.409 1.00 94.56 209 ALA A C 1
ATOM 1521 O O . ALA A 1 209 ? -3.978 7.480 -13.004 1.00 94.56 209 ALA A O 1
ATOM 1522 N N . ALA A 1 210 ? -2.503 5.794 -12.914 1.00 94.69 210 ALA A N 1
ATOM 1523 C CA . ALA A 1 210 ? -3.198 5.043 -11.875 1.00 94.69 210 ALA A CA 1
ATOM 1524 C C . ALA A 1 210 ? -3.286 5.830 -10.559 1.00 94.69 210 ALA A C 1
ATOM 1526 O O . ALA A 1 210 ? -4.341 5.830 -9.932 1.00 94.69 210 ALA A O 1
ATOM 1527 N N . ASN A 1 211 ? -2.231 6.548 -10.154 1.00 94.56 211 ASN A N 1
ATOM 1528 C CA . ASN A 1 211 ? -2.269 7.396 -8.959 1.00 94.56 211 ASN A CA 1
ATOM 1529 C C . ASN A 1 211 ? -3.229 8.584 -9.126 1.00 94.56 211 ASN A C 1
ATOM 1531 O O . ASN A 1 211 ? -3.911 8.932 -8.165 1.00 94.56 211 ASN A O 1
ATOM 1535 N N . VAL A 1 212 ? -3.325 9.189 -10.318 1.00 95.44 212 VAL A N 1
ATOM 1536 C CA . VAL A 1 212 ? -4.307 10.261 -10.591 1.00 95.44 212 VAL A CA 1
ATOM 1537 C C . VAL A 1 212 ? -5.725 9.723 -10.420 1.00 95.44 212 VAL A C 1
ATOM 1539 O O . VAL A 1 212 ? -6.523 10.297 -9.677 1.00 95.44 212 VAL A O 1
ATOM 1542 N N . VAL A 1 213 ? -6.020 8.587 -11.057 1.00 96.75 213 VAL A N 1
ATOM 1543 C CA . VAL A 1 213 ? -7.334 7.939 -10.973 1.00 96.75 213 VAL A CA 1
ATOM 1544 C C . VAL A 1 213 ? -7.650 7.532 -9.532 1.00 96.75 213 VAL A C 1
ATOM 1546 O O . VAL A 1 213 ? -8.725 7.859 -9.028 1.00 96.75 213 VAL A O 1
ATOM 1549 N N . ALA A 1 214 ? -6.705 6.895 -8.839 1.00 96.06 214 ALA A N 1
ATOM 1550 C CA . ALA A 1 214 ? -6.863 6.494 -7.446 1.00 96.06 214 ALA A CA 1
ATOM 1551 C C . ALA A 1 214 ? -7.046 7.701 -6.517 1.00 96.06 214 ALA A C 1
ATOM 1553 O O . ALA A 1 214 ? -7.910 7.665 -5.644 1.00 96.06 214 ALA A O 1
ATOM 1554 N N . GLY A 1 215 ? -6.301 8.790 -6.714 1.00 95.88 215 GLY A N 1
ATOM 1555 C CA . GLY A 1 215 ? -6.420 10.016 -5.924 1.00 95.88 215 GLY A CA 1
ATOM 1556 C C . GLY A 1 215 ? -7.801 10.656 -6.047 1.00 95.88 215 GLY A C 1
ATOM 1557 O O . GLY A 1 215 ? -8.447 10.924 -5.030 1.00 95.88 215 GLY A O 1
ATOM 1558 N N . VAL A 1 216 ? -8.293 10.826 -7.280 1.00 96.12 216 VAL A N 1
ATOM 1559 C CA . VAL A 1 216 ? -9.637 11.367 -7.549 1.00 96.12 216 VAL A CA 1
ATOM 1560 C C . VAL A 1 216 ? -10.719 10.447 -6.983 1.00 96.12 216 VAL A C 1
ATOM 1562 O O . VAL A 1 216 ? -11.621 10.915 -6.283 1.00 96.12 216 VAL A O 1
ATOM 1565 N N . ALA A 1 217 ? -10.613 9.139 -7.232 1.00 96.56 217 ALA A N 1
ATOM 1566 C CA . ALA A 1 217 ? -11.576 8.163 -6.735 1.00 96.56 217 ALA A CA 1
ATOM 1567 C C . ALA A 1 217 ? -11.615 8.124 -5.206 1.00 96.56 217 ALA A C 1
ATOM 1569 O O . ALA A 1 217 ? -12.697 8.094 -4.629 1.00 96.56 217 ALA A O 1
ATOM 1570 N N . THR A 1 218 ? -10.458 8.195 -4.546 1.00 96.19 218 THR A N 1
ATOM 1571 C CA . THR A 1 218 ? -10.370 8.202 -3.080 1.00 96.19 218 THR A CA 1
ATOM 1572 C C . THR A 1 218 ? -10.975 9.460 -2.487 1.00 96.19 218 THR A C 1
ATOM 1574 O O . THR A 1 218 ? -11.728 9.385 -1.521 1.00 96.19 218 THR A O 1
ATOM 1577 N N . TYR A 1 219 ? -10.696 10.625 -3.074 1.00 95.00 219 TYR A N 1
ATOM 1578 C CA . TYR A 1 219 ? -11.306 11.873 -2.626 1.00 95.00 219 TYR A CA 1
ATOM 1579 C C . TYR A 1 219 ? -12.838 11.811 -2.734 1.00 95.00 219 TYR A C 1
ATOM 1581 O O . TYR A 1 219 ? -13.544 12.092 -1.761 1.00 95.00 219 TYR A O 1
ATOM 1589 N N . ALA A 1 220 ? -13.355 11.370 -3.886 1.00 94.75 220 ALA A N 1
ATOM 1590 C CA . ALA A 1 220 ? -14.790 11.202 -4.109 1.00 94.75 220 ALA A CA 1
ATOM 1591 C C . ALA A 1 220 ? -15.404 10.153 -3.167 1.00 94.75 220 ALA A C 1
ATOM 1593 O O . ALA A 1 220 ? -16.511 10.339 -2.649 1.00 94.75 220 ALA A O 1
ATOM 1594 N N . SER A 1 221 ? -14.670 9.073 -2.888 1.00 93.81 221 SER A N 1
ATOM 1595 C CA . SER A 1 221 ? -15.137 8.002 -2.018 1.00 93.81 221 SER A CA 1
ATOM 1596 C C . SER A 1 221 ? -15.299 8.443 -0.571 1.00 93.81 221 SER A C 1
ATOM 1598 O O . SER A 1 221 ? -16.094 7.838 0.130 1.00 93.81 221 SER A O 1
ATOM 1600 N N . GLY A 1 222 ? -14.636 9.512 -0.121 1.00 90.31 222 GLY A N 1
ATOM 1601 C CA . GLY A 1 222 ? -14.848 10.063 1.221 1.00 90.31 222 GLY A CA 1
ATOM 1602 C C . GLY A 1 222 ? -16.303 10.453 1.484 1.00 90.31 222 GLY A C 1
ATOM 1603 O O . GLY A 1 222 ? -16.847 10.146 2.540 1.00 90.31 222 GLY A O 1
ATOM 1604 N N . TRP A 1 223 ? -16.968 11.074 0.504 1.00 89.06 223 TRP A N 1
ATOM 1605 C CA . TRP A 1 223 ? -18.394 11.402 0.617 1.00 89.06 223 TRP A CA 1
ATOM 1606 C C . TRP A 1 223 ? -19.283 10.153 0.566 1.00 89.06 223 TRP A C 1
ATOM 1608 O O . TRP A 1 223 ? -20.264 10.060 1.304 1.00 89.06 223 TRP A O 1
ATOM 1618 N N . LEU A 1 224 ? -18.931 9.182 -0.282 1.00 90.69 224 LEU A N 1
ATOM 1619 C CA . LEU A 1 224 ? -19.640 7.902 -0.364 1.00 90.69 224 LEU A CA 1
ATOM 1620 C C . LEU A 1 224 ? -19.496 7.093 0.931 1.00 90.69 224 LEU A C 1
ATOM 1622 O O . LEU A 1 224 ? -20.455 6.456 1.354 1.00 90.69 224 LEU A O 1
ATOM 1626 N N . ASP A 1 225 ? -18.329 7.144 1.568 1.00 89.56 225 ASP A N 1
ATOM 1627 C CA . ASP A 1 225 ? -18.036 6.481 2.836 1.00 89.56 225 ASP A CA 1
ATOM 1628 C C . ASP A 1 225 ? -18.912 7.029 3.962 1.00 89.56 225 ASP A C 1
ATOM 1630 O O . ASP A 1 225 ? -19.522 6.251 4.694 1.00 89.56 225 ASP A O 1
ATOM 1634 N N . ASP A 1 226 ? -19.034 8.355 4.055 1.00 86.06 226 ASP A N 1
ATOM 1635 C CA . ASP A 1 226 ? -19.875 8.999 5.067 1.00 86.06 226 ASP A CA 1
ATOM 1636 C C . ASP A 1 226 ? -21.375 8.756 4.798 1.00 86.06 226 ASP A C 1
ATOM 1638 O O . ASP A 1 226 ? -22.158 8.639 5.739 1.00 86.06 226 ASP A O 1
ATOM 1642 N N . ARG A 1 227 ? -21.796 8.629 3.527 1.00 86.69 227 ARG A N 1
ATOM 1643 C CA . ARG A 1 227 ? -23.211 8.426 3.155 1.00 86.69 227 ARG A CA 1
ATOM 1644 C C . ARG A 1 227 ? -23.682 6.971 3.214 1.00 86.69 227 ARG A C 1
ATOM 1646 O O . ARG A 1 227 ? -24.788 6.712 3.680 1.00 86.69 227 ARG A O 1
ATOM 1653 N N . PHE A 1 228 ? -22.897 6.040 2.681 1.00 87.44 228 PHE A N 1
ATOM 1654 C CA . PHE A 1 228 ? -23.260 4.621 2.552 1.00 87.44 228 PHE A CA 1
ATOM 1655 C C . PHE A 1 228 ? -22.577 3.733 3.603 1.00 87.44 228 PHE A C 1
ATOM 1657 O O . PHE A 1 228 ? -22.911 2.554 3.731 1.00 87.44 228 PHE A O 1
ATOM 1664 N N . GLY A 1 229 ? -21.637 4.292 4.368 1.00 89.25 229 GLY A N 1
ATOM 1665 C CA . GLY A 1 229 ? -20.834 3.587 5.360 1.00 89.25 229 GLY A CA 1
ATOM 1666 C C . GLY A 1 229 ? -19.628 2.866 4.749 1.00 89.25 229 GLY A C 1
ATOM 1667 O O . GLY A 1 229 ? -19.708 2.269 3.672 1.00 89.25 229 GLY A O 1
ATOM 1668 N N . SER A 1 230 ? -18.506 2.829 5.482 1.00 92.00 230 SER A N 1
ATOM 1669 C CA . SER A 1 230 ? -17.275 2.185 4.988 1.00 92.00 230 SER A CA 1
ATOM 1670 C C . SER A 1 230 ? -17.440 0.727 4.597 1.00 92.00 230 SER A C 1
ATOM 1672 O O . SER A 1 230 ? -16.786 0.289 3.660 1.00 92.00 230 SER A O 1
ATOM 1674 N N . ARG A 1 231 ? -18.279 -0.055 5.292 1.00 92.31 231 ARG A N 1
ATOM 1675 C CA . ARG A 1 231 ? -18.427 -1.483 4.967 1.00 92.31 231 ARG A CA 1
ATOM 1676 C C . ARG A 1 231 ? -18.931 -1.675 3.539 1.00 92.31 231 ARG A C 1
ATOM 1678 O O . ARG A 1 231 ? -18.376 -2.501 2.824 1.00 92.31 231 ARG A O 1
ATOM 1685 N N . ALA A 1 232 ? -19.946 -0.914 3.126 1.00 92.62 232 ALA A N 1
ATOM 1686 C CA . ALA A 1 232 ? -20.481 -0.999 1.772 1.00 92.62 232 ALA A CA 1
ATOM 1687 C C . ALA A 1 232 ? -19.402 -0.643 0.740 1.00 92.62 232 ALA A C 1
ATOM 1689 O O . ALA A 1 232 ? -19.204 -1.372 -0.230 1.00 92.62 232 ALA A O 1
ATOM 1690 N N . LEU A 1 233 ? -18.647 0.425 1.001 1.00 94.62 233 LEU A N 1
ATOM 1691 C CA . LEU A 1 233 ? -17.603 0.893 0.096 1.00 94.62 233 LEU A CA 1
ATOM 1692 C C . LEU A 1 233 ? -16.404 -0.069 0.012 1.00 94.62 233 LEU A C 1
ATOM 1694 O O . LEU A 1 233 ? -15.882 -0.293 -1.080 1.00 94.62 233 LEU A O 1
ATOM 1698 N N . ILE A 1 234 ? -16.019 -0.705 1.125 1.00 96.06 234 ILE A N 1
ATOM 1699 C CA . ILE A 1 234 ? -15.022 -1.788 1.156 1.00 96.06 234 ILE A CA 1
ATOM 1700 C C . ILE A 1 234 ? -15.500 -2.957 0.290 1.00 96.06 234 ILE A C 1
ATOM 1702 O O . ILE A 1 234 ? -14.762 -3.398 -0.584 1.00 96.06 234 ILE A O 1
ATOM 1706 N N . MET A 1 235 ? -16.737 -3.429 0.479 1.00 96.56 235 MET A N 1
ATOM 1707 C CA . MET A 1 235 ? -17.285 -4.561 -0.281 1.00 96.56 235 MET A CA 1
ATOM 1708 C C . MET A 1 235 ? -17.324 -4.279 -1.788 1.00 96.56 235 MET A C 1
ATOM 1710 O O . MET A 1 235 ? -16.841 -5.095 -2.571 1.00 96.56 235 MET A O 1
ATOM 1714 N N . VAL A 1 236 ? -17.836 -3.111 -2.195 1.00 96.94 236 VAL A N 1
ATOM 1715 C CA . VAL A 1 236 ? -17.871 -2.695 -3.610 1.00 96.94 236 VAL A CA 1
ATOM 1716 C C . VAL A 1 236 ? -16.462 -2.626 -4.193 1.00 96.94 236 VAL A C 1
ATOM 1718 O O . VAL A 1 236 ? -16.229 -3.125 -5.292 1.00 96.94 236 VAL A O 1
ATOM 1721 N N . SER A 1 237 ? -15.512 -2.065 -3.444 1.00 97.38 237 SER A N 1
ATOM 1722 C CA . SER A 1 237 ? -14.125 -1.955 -3.895 1.00 97.38 237 SER A CA 1
ATOM 1723 C C . SER A 1 237 ? -13.472 -3.323 -4.064 1.00 97.38 237 SER A C 1
ATOM 1725 O O . SER A 1 237 ? -12.840 -3.569 -5.084 1.00 97.38 237 SER A O 1
ATOM 1727 N N . LEU A 1 238 ? -13.663 -4.247 -3.121 1.00 97.62 238 LEU A N 1
ATOM 1728 C CA . LEU A 1 238 ? -13.114 -5.601 -3.217 1.00 97.62 238 LEU A CA 1
ATOM 1729 C C . LEU A 1 238 ? -13.709 -6.395 -4.388 1.00 97.62 238 LEU A C 1
ATOM 1731 O O . LEU A 1 238 ? -12.966 -7.082 -5.089 1.00 97.62 238 LEU A O 1
ATOM 1735 N N . VAL A 1 239 ? -15.015 -6.261 -4.648 1.00 98.06 239 VAL A N 1
ATOM 1736 C CA . VAL A 1 239 ? -15.651 -6.838 -5.845 1.00 98.06 239 VAL A CA 1
ATOM 1737 C C . VAL A 1 239 ? -15.047 -6.233 -7.114 1.00 98.06 239 VAL A C 1
ATOM 1739 O O . VAL A 1 239 ? -14.644 -6.974 -8.007 1.00 98.06 239 VAL A O 1
ATOM 1742 N N . GLY A 1 240 ? -14.929 -4.904 -7.179 1.00 97.75 240 GLY A N 1
ATOM 1743 C CA . GLY A 1 240 ? -14.332 -4.201 -8.315 1.00 97.75 240 GLY A CA 1
ATOM 1744 C C . GLY A 1 240 ? -12.892 -4.637 -8.588 1.00 97.75 240 GLY A C 1
ATOM 1745 O O . GLY A 1 240 ? -12.553 -4.953 -9.728 1.00 97.75 240 GLY A O 1
ATOM 1746 N N . LEU A 1 241 ? -12.064 -4.740 -7.544 1.00 97.44 241 LEU A N 1
ATOM 1747 C CA . LEU A 1 241 ? -10.683 -5.221 -7.636 1.00 97.44 241 LEU A CA 1
ATOM 1748 C C . LEU A 1 241 ? -10.610 -6.665 -8.146 1.00 97.44 241 LEU A C 1
ATOM 1750 O O . LEU A 1 241 ? -9.817 -6.950 -9.042 1.00 97.44 241 LEU A O 1
ATOM 1754 N N . ALA A 1 242 ? -11.443 -7.566 -7.617 1.00 97.25 242 ALA A N 1
ATOM 1755 C CA . ALA A 1 242 ? -11.468 -8.963 -8.045 1.00 97.25 242 ALA A CA 1
ATOM 1756 C C . ALA A 1 242 ? -11.914 -9.103 -9.511 1.00 97.25 242 ALA A C 1
ATOM 1758 O O . ALA A 1 242 ? -11.265 -9.810 -10.283 1.00 97.25 242 ALA A O 1
ATOM 1759 N N . LEU A 1 243 ? -12.971 -8.389 -9.919 1.00 97.75 243 LEU A N 1
ATOM 1760 C CA . LEU A 1 243 ? -13.461 -8.394 -11.301 1.00 97.75 243 LEU A CA 1
ATOM 1761 C C . LEU A 1 243 ? -12.438 -7.801 -12.273 1.00 97.75 243 LEU A C 1
ATOM 1763 O O . LEU A 1 243 ? -12.193 -8.389 -13.325 1.00 97.75 243 LEU A O 1
ATOM 1767 N N . CYS A 1 244 ? -11.799 -6.682 -11.919 1.00 96.81 244 CYS A N 1
ATOM 1768 C CA . CYS A 1 244 ? -10.744 -6.102 -12.749 1.00 96.81 244 CYS A CA 1
ATOM 1769 C C . CYS A 1 244 ? -9.536 -7.040 -12.838 1.00 96.81 244 CYS A C 1
ATOM 1771 O O . CYS A 1 244 ? -9.009 -7.232 -13.929 1.00 96.81 244 CYS A O 1
ATOM 1773 N N . GLY A 1 245 ? -9.131 -7.678 -11.734 1.00 95.06 245 GLY A N 1
ATOM 1774 C CA . GLY A 1 245 ? -8.054 -8.672 -11.726 1.00 95.06 245 GLY A CA 1
ATOM 1775 C C . GLY A 1 245 ? -8.347 -9.863 -12.644 1.00 95.06 245 GLY A C 1
ATOM 1776 O O . GLY A 1 245 ? -7.507 -10.227 -13.466 1.00 95.06 245 GLY A O 1
ATOM 1777 N N . LEU A 1 246 ? -9.563 -10.417 -12.587 1.00 96.00 246 LEU A N 1
ATOM 1778 C CA . LEU A 1 246 ? -10.013 -11.458 -13.522 1.00 96.00 246 LEU A CA 1
ATOM 1779 C C . LEU A 1 246 ? -10.049 -10.960 -14.971 1.00 96.00 246 LEU A C 1
ATOM 1781 O O . LEU A 1 246 ? -9.644 -11.683 -15.879 1.00 96.00 246 LEU A O 1
ATOM 1785 N N . GLY A 1 247 ? -10.479 -9.717 -15.189 1.00 94.88 247 GLY A N 1
ATOM 1786 C CA . GLY A 1 247 ? -10.437 -9.073 -16.497 1.00 94.88 247 GLY A CA 1
ATOM 1787 C C . GLY A 1 247 ? -9.014 -8.990 -17.048 1.00 94.88 247 GLY A C 1
ATOM 1788 O O . GLY A 1 247 ? -8.790 -9.344 -18.203 1.00 94.88 247 GLY A O 1
ATOM 1789 N N . VAL A 1 248 ? -8.037 -8.575 -16.232 1.00 93.25 248 VAL A N 1
ATOM 1790 C CA . VAL A 1 248 ? -6.625 -8.487 -16.649 1.00 93.25 248 VAL A CA 1
ATOM 1791 C C . VAL A 1 248 ? -6.082 -9.878 -16.956 1.00 93.25 248 VAL A C 1
ATOM 1793 O O . VAL A 1 248 ? -5.378 -10.059 -17.949 1.00 93.25 248 VAL A O 1
ATOM 1796 N N . LEU A 1 249 ? -6.457 -10.882 -16.159 1.00 92.62 249 LEU A N 1
ATOM 1797 C CA . LEU A 1 249 ? -6.123 -12.270 -16.457 1.00 92.62 249 LEU A CA 1
ATOM 1798 C C . LEU A 1 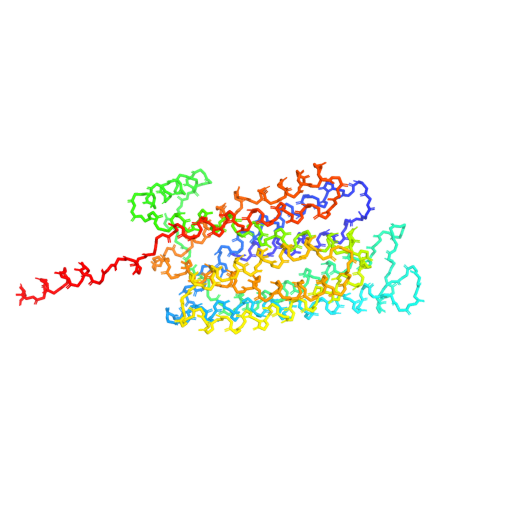249 ? -6.714 -12.708 -17.803 1.00 92.62 249 LEU A C 1
ATOM 1800 O O . LEU A 1 249 ? -6.021 -13.395 -18.546 1.00 92.62 249 LEU A O 1
ATOM 1804 N N . ALA A 1 250 ? -7.938 -12.305 -18.149 1.00 92.00 250 ALA A N 1
ATOM 1805 C CA . ALA A 1 250 ? -8.596 -12.645 -19.415 1.00 92.00 250 ALA A CA 1
ATOM 1806 C C . ALA A 1 250 ? -8.083 -11.838 -20.626 1.00 92.00 250 ALA A C 1
ATOM 1808 O O . ALA A 1 250 ? -8.148 -12.329 -21.751 1.00 92.00 250 ALA A O 1
ATOM 1809 N N . ALA A 1 251 ? -7.514 -10.649 -20.408 1.00 86.75 251 ALA A N 1
ATOM 1810 C CA . ALA A 1 251 ? -7.100 -9.695 -21.443 1.00 86.75 251 ALA A CA 1
ATOM 1811 C C . ALA A 1 251 ? -5.969 -10.169 -22.381 1.00 86.75 251 ALA A C 1
ATOM 1813 O O . ALA A 1 251 ? -5.621 -9.473 -23.339 1.00 86.75 251 ALA A O 1
ATOM 1814 N N . GLY A 1 252 ? -5.377 -11.339 -22.135 1.00 80.75 252 GLY A N 1
ATOM 1815 C CA . GLY A 1 252 ? -4.296 -11.851 -22.971 1.00 80.75 252 GLY A CA 1
ATOM 1816 C C . GLY A 1 252 ? -3.023 -11.037 -22.781 1.00 80.75 252 GLY A C 1
ATOM 1817 O O . GLY A 1 252 ? -2.565 -10.842 -21.660 1.00 80.75 252 GLY A O 1
ATOM 1818 N N . THR A 1 253 ? -2.474 -10.570 -23.897 1.00 82.62 253 THR A N 1
ATOM 1819 C CA . THR A 1 253 ? -1.296 -9.693 -23.976 1.00 82.62 253 THR A CA 1
ATOM 1820 C C . THR A 1 253 ? -1.661 -8.286 -24.462 1.00 82.62 253 THR A C 1
ATOM 1822 O O . THR A 1 253 ? -0.788 -7.501 -24.824 1.00 82.62 253 THR A O 1
ATOM 1825 N N . SER A 1 254 ? -2.954 -7.940 -24.489 1.00 90.50 254 SER A N 1
ATOM 1826 C CA . SER A 1 254 ? -3.405 -6.633 -24.971 1.00 90.50 254 SER A CA 1
ATOM 1827 C C . SER A 1 254 ? -3.047 -5.525 -23.981 1.00 90.50 254 SER A C 1
ATOM 1829 O O . SER A 1 254 ? -3.688 -5.366 -22.940 1.00 90.50 254 SER A O 1
ATOM 1831 N N . ALA A 1 255 ? -2.049 -4.716 -24.341 1.00 89.44 255 ALA A N 1
ATOM 1832 C CA . ALA A 1 255 ? -1.643 -3.545 -23.570 1.00 89.44 255 ALA A CA 1
ATOM 1833 C C . ALA A 1 255 ? -2.804 -2.557 -23.366 1.00 89.44 255 ALA A C 1
ATOM 1835 O O . ALA A 1 255 ? -2.981 -2.032 -22.271 1.00 89.44 255 ALA A O 1
ATOM 1836 N N . ALA A 1 256 ? -3.639 -2.336 -24.387 1.00 91.31 256 ALA A N 1
ATOM 1837 C CA . ALA A 1 256 ? -4.782 -1.428 -24.287 1.00 91.31 256 ALA A CA 1
ATOM 1838 C C . ALA A 1 256 ? -5.811 -1.905 -23.248 1.00 91.31 256 ALA A C 1
ATOM 1840 O O . ALA A 1 256 ? -6.287 -1.110 -22.438 1.00 91.31 256 ALA A O 1
ATOM 1841 N N . LEU A 1 257 ? -6.114 -3.209 -23.221 1.00 92.94 257 LEU A N 1
ATOM 1842 C CA . LEU A 1 257 ? -7.007 -3.774 -22.206 1.00 92.94 257 LEU A CA 1
ATOM 1843 C C . LEU A 1 257 ? -6.383 -3.715 -20.810 1.00 92.94 257 LEU A C 1
ATOM 1845 O O . LEU A 1 257 ? -7.093 -3.404 -19.856 1.00 92.94 257 LEU A O 1
ATOM 1849 N N . PHE A 1 258 ? -5.071 -3.942 -20.687 1.00 93.38 258 PHE A N 1
ATOM 1850 C CA . PHE A 1 258 ? -4.360 -3.745 -19.423 1.00 93.38 258 PHE A CA 1
ATOM 1851 C C . PHE A 1 258 ? -4.490 -2.304 -18.917 1.00 93.38 258 PHE A C 1
ATOM 1853 O O . PHE A 1 258 ? -4.776 -2.102 -17.742 1.00 93.38 258 PHE A O 1
ATOM 1860 N N . TRP A 1 259 ? -4.350 -1.305 -19.792 1.00 94.69 259 TRP A N 1
ATOM 1861 C CA . TRP A 1 259 ? -4.541 0.101 -19.427 1.00 94.69 259 TRP A CA 1
ATOM 1862 C C . TRP A 1 259 ? -5.954 0.371 -18.920 1.00 94.69 259 TRP A C 1
ATOM 1864 O O . TRP A 1 259 ? -6.118 0.906 -17.826 1.00 94.69 259 TRP A O 1
ATOM 1874 N N . VAL A 1 260 ? -6.978 -0.032 -19.675 1.00 96.31 260 VAL A N 1
ATOM 1875 C CA . VAL A 1 260 ? -8.377 0.202 -19.287 1.00 96.31 260 VAL A CA 1
ATOM 1876 C C . VAL A 1 260 ? -8.693 -0.481 -17.956 1.00 96.31 260 VAL A C 1
ATOM 1878 O O . VAL A 1 260 ? -9.181 0.162 -17.025 1.00 96.31 260 VAL A O 1
ATOM 1881 N N . LEU A 1 261 ? -8.380 -1.771 -17.833 1.00 96.25 261 LEU A N 1
ATOM 1882 C CA . LEU A 1 261 ? -8.689 -2.553 -16.637 1.00 96.25 261 LEU A CA 1
ATOM 1883 C C . LEU A 1 261 ? -7.828 -2.153 -15.442 1.00 96.25 261 LEU A C 1
ATOM 1885 O O . LEU A 1 261 ? -8.337 -2.101 -14.331 1.00 96.25 261 LEU A O 1
ATOM 1889 N N . GLY A 1 262 ? -6.555 -1.833 -15.654 1.00 94.94 262 GLY A N 1
ATOM 1890 C CA . GLY A 1 262 ? -5.637 -1.391 -14.611 1.00 94.94 262 GLY A CA 1
ATOM 1891 C C . GLY A 1 262 ? -5.999 -0.013 -14.053 1.00 94.94 262 GLY A C 1
ATOM 1892 O O . GLY A 1 262 ? -5.988 0.175 -12.837 1.00 94.94 262 GLY A O 1
ATOM 1893 N N . LEU A 1 263 ? -6.404 0.932 -14.908 1.00 96.38 263 LEU A N 1
ATOM 1894 C CA . LEU A 1 263 ? -6.930 2.222 -14.449 1.00 96.38 263 LEU A CA 1
ATOM 1895 C C . LEU A 1 263 ? -8.291 2.065 -13.761 1.00 96.38 263 LEU A C 1
ATOM 1897 O O . LEU A 1 263 ? -8.533 2.695 -12.735 1.00 96.38 263 LEU A O 1
ATOM 1901 N N . THR A 1 264 ? -9.157 1.183 -14.268 1.00 97.44 264 THR A N 1
ATOM 1902 C CA . THR A 1 264 ? -10.429 0.861 -13.598 1.00 97.44 264 THR A CA 1
ATOM 1903 C C . THR A 1 264 ? -10.180 0.230 -12.228 1.00 97.44 264 THR A C 1
ATOM 1905 O O . THR A 1 264 ? -10.837 0.579 -11.255 1.00 97.44 264 THR A O 1
ATOM 1908 N N . LEU A 1 265 ? -9.180 -0.645 -12.116 1.00 96.50 265 LEU A N 1
ATOM 1909 C CA . LEU A 1 265 ? -8.754 -1.248 -10.857 1.00 96.50 265 LEU A CA 1
ATOM 1910 C C . LEU A 1 265 ? -8.285 -0.169 -9.868 1.00 96.50 265 LEU A C 1
ATOM 1912 O O . LEU A 1 265 ? -8.667 -0.204 -8.696 1.00 96.50 265 LEU A O 1
ATOM 1916 N N . ALA A 1 266 ? -7.532 0.831 -10.340 1.00 96.44 266 ALA A N 1
ATOM 1917 C CA . ALA A 1 266 ? -7.045 1.942 -9.521 1.00 96.44 266 ALA A CA 1
ATOM 1918 C C . ALA A 1 266 ? -8.172 2.769 -8.869 1.00 96.44 266 ALA A C 1
ATOM 1920 O O . ALA A 1 266 ? -7.964 3.308 -7.780 1.00 96.44 266 ALA A O 1
ATOM 1921 N N . LEU A 1 267 ? -9.378 2.799 -9.458 1.00 97.00 267 LEU A N 1
ATOM 1922 C CA . LEU A 1 267 ? -10.558 3.434 -8.851 1.00 97.00 267 LEU A CA 1
ATOM 1923 C C . LEU A 1 267 ? -10.916 2.834 -7.486 1.00 97.00 267 LEU A C 1
ATOM 1925 O O . LEU A 1 267 ? -11.514 3.523 -6.671 1.00 97.00 267 LEU A O 1
ATOM 1929 N N . PHE A 1 268 ? -10.574 1.570 -7.225 1.00 97.44 268 PHE A N 1
ATOM 1930 C CA . PHE A 1 268 ? -11.010 0.842 -6.029 1.00 97.44 268 PHE A CA 1
ATOM 1931 C C . PHE A 1 268 ? -9.916 0.688 -4.965 1.00 97.44 268 PHE A C 1
ATOM 1933 O O . PHE A 1 268 ? -10.218 0.482 -3.788 1.00 97.44 268 PHE A O 1
ATOM 1940 N N . VAL A 1 269 ? -8.645 0.824 -5.352 1.00 95.44 269 VAL A N 1
ATOM 1941 C CA . VAL A 1 269 ? -7.484 0.619 -4.467 1.00 95.44 269 VAL A CA 1
ATOM 1942 C C . VAL A 1 269 ? -7.406 1.659 -3.351 1.00 95.44 269 VAL A C 1
ATOM 1944 O O . VAL A 1 269 ? -7.089 1.340 -2.206 1.00 95.44 269 VAL A O 1
ATOM 1947 N N . GLY A 1 270 ? -7.661 2.918 -3.673 1.00 94.25 270 GLY A N 1
ATOM 1948 C CA . GLY A 1 270 ? -7.619 3.986 -2.684 1.00 94.25 270 GLY A CA 1
ATOM 1949 C C . GLY A 1 270 ? -8.858 4.025 -1.779 1.00 94.25 270 GLY A C 1
ATOM 1950 O O . GLY A 1 270 ? -8.693 4.055 -0.554 1.00 94.25 270 GLY A O 1
ATOM 1951 N N . PRO A 1 271 ? -10.090 3.900 -2.319 1.00 96.06 271 PRO A N 1
ATOM 1952 C CA . PRO A 1 271 ? -11.302 3.808 -1.509 1.00 96.06 271 PRO A CA 1
ATOM 1953 C C . PRO A 1 271 ? -11.281 2.687 -0.473 1.00 96.06 271 PRO A C 1
ATOM 1955 O O . PRO A 1 271 ? -11.585 2.948 0.689 1.00 96.06 271 PRO A O 1
ATOM 1958 N N . VAL A 1 272 ? -10.852 1.466 -0.826 1.00 96.25 272 VAL A N 1
ATOM 1959 C CA . VAL A 1 272 ? -10.791 0.367 0.156 1.00 96.25 272 VAL A CA 1
ATOM 1960 C C . VAL A 1 272 ? -9.860 0.698 1.326 1.00 96.25 272 VAL A C 1
ATOM 1962 O O . VAL A 1 272 ? -10.177 0.376 2.472 1.00 96.25 272 VAL A O 1
ATOM 1965 N N . GLN A 1 273 ? -8.749 1.397 1.080 1.00 93.94 273 GLN A N 1
ATOM 1966 C CA . GLN A 1 273 ? -7.789 1.771 2.120 1.00 93.94 273 GLN A CA 1
ATOM 1967 C C . GLN A 1 273 ? -8.306 2.914 3.001 1.00 93.94 273 GLN A C 1
ATOM 1969 O O . GLN A 1 273 ? -8.273 2.808 4.233 1.00 93.94 273 GLN A O 1
ATOM 1974 N N . ALA A 1 274 ? -8.842 3.972 2.388 1.00 93.94 274 ALA A N 1
ATOM 1975 C CA . ALA A 1 274 ? -9.424 5.101 3.108 1.00 93.94 274 ALA A CA 1
ATOM 1976 C C . ALA A 1 274 ? -10.626 4.670 3.962 1.00 93.94 274 ALA A C 1
ATOM 1978 O O . ALA A 1 274 ? -10.705 5.039 5.140 1.00 93.94 274 ALA A O 1
ATOM 1979 N N . SER A 1 275 ? -11.506 3.835 3.405 1.00 94.25 275 SER A N 1
ATOM 1980 C CA . SER A 1 275 ? -12.668 3.287 4.102 1.00 94.25 275 SER A CA 1
ATOM 1981 C C . SER A 1 275 ? -12.286 2.315 5.206 1.00 94.25 275 SER A C 1
ATOM 1983 O O . SER A 1 275 ? -12.877 2.362 6.276 1.00 94.25 275 SER A O 1
ATOM 1985 N N . SER A 1 276 ? -11.274 1.466 5.018 1.00 93.69 276 SER A N 1
ATOM 1986 C CA . SER A 1 276 ? -10.832 0.561 6.092 1.00 93.69 276 SER A CA 1
ATOM 1987 C C . SER A 1 276 ? -10.277 1.330 7.289 1.00 93.69 276 SER A C 1
ATOM 1989 O O . SER A 1 276 ? -10.589 1.003 8.436 1.00 93.69 276 SER A O 1
ATOM 1991 N N . ARG A 1 277 ? -9.521 2.406 7.026 1.00 92.00 277 ARG A N 1
ATOM 1992 C CA . ARG A 1 277 ? -9.034 3.318 8.068 1.00 92.00 277 ARG A CA 1
ATOM 1993 C C . ARG A 1 277 ? -10.189 4.023 8.790 1.00 92.00 277 ARG A C 1
ATOM 1995 O O . ARG A 1 277 ? -10.202 4.052 10.018 1.00 92.00 277 ARG A O 1
ATOM 2002 N N . ALA A 1 278 ? -11.168 4.545 8.048 1.00 90.88 278 ALA A N 1
ATOM 2003 C CA . ALA A 1 278 ? -12.335 5.218 8.621 1.00 90.88 278 ALA A CA 1
ATOM 2004 C C . ALA A 1 278 ? -13.234 4.260 9.421 1.00 90.88 278 ALA A C 1
ATOM 2006 O O . ALA A 1 278 ? -13.706 4.602 10.504 1.00 90.88 278 ALA A O 1
ATOM 2007 N N . TYR A 1 279 ? -13.435 3.040 8.919 1.00 91.69 279 TYR A N 1
ATOM 2008 C CA . TYR A 1 279 ? -14.185 1.992 9.603 1.00 91.69 279 TYR A CA 1
ATOM 2009 C C . TYR A 1 279 ? -13.553 1.644 10.950 1.00 91.69 279 TYR A C 1
ATOM 2011 O O . TYR A 1 279 ? -14.252 1.603 11.959 1.00 91.69 279 TYR A O 1
ATOM 2019 N N . LEU A 1 280 ? -12.230 1.452 10.984 1.00 90.69 280 LEU A N 1
ATOM 2020 C CA . LEU A 1 280 ? -11.529 1.142 12.226 1.00 90.69 280 LEU A CA 1
ATOM 2021 C C . LEU A 1 280 ? -11.568 2.307 13.219 1.00 90.69 280 LEU A C 1
ATOM 2023 O O . LEU A 1 280 ? -11.804 2.078 14.403 1.00 90.69 280 LEU A O 1
ATOM 2027 N N . ALA A 1 281 ? -11.401 3.543 12.742 1.00 88.19 281 ALA A N 1
ATOM 2028 C CA . ALA A 1 281 ? -11.516 4.734 13.580 1.00 88.19 281 ALA A CA 1
ATOM 2029 C C . ALA A 1 281 ? -12.903 4.841 14.237 1.00 88.19 281 ALA A C 1
ATOM 2031 O O . ALA A 1 281 ? -12.991 5.127 15.425 1.00 88.19 281 ALA A O 1
ATOM 2032 N N . ARG A 1 282 ? -13.985 4.513 13.516 1.00 85.56 282 ARG A N 1
ATOM 2033 C CA . ARG A 1 282 ? -15.346 4.475 14.087 1.00 85.56 282 ARG A CA 1
ATOM 2034 C C . ARG A 1 282 ? -15.583 3.329 15.072 1.00 85.56 282 ARG A C 1
ATOM 2036 O O . ARG A 1 282 ? -16.487 3.412 15.897 1.00 85.56 282 ARG A O 1
ATOM 2043 N N . LEU A 1 283 ? -14.807 2.248 14.983 1.00 84.75 283 LEU A N 1
ATOM 2044 C CA . LEU A 1 283 ? -14.867 1.136 15.936 1.00 84.75 283 LEU A CA 1
ATOM 2045 C C . LEU A 1 283 ? -14.028 1.378 17.194 1.00 84.75 283 LEU A C 1
ATOM 2047 O O . LEU A 1 283 ? -14.270 0.712 18.210 1.00 84.75 283 LEU A O 1
ATOM 2051 N N . ALA A 1 284 ? -13.048 2.281 17.117 1.00 82.12 284 ALA A N 1
ATOM 2052 C CA . ALA A 1 284 ? -12.151 2.598 18.211 1.00 82.12 284 ALA A CA 1
ATOM 2053 C C . ALA A 1 284 ? -12.911 3.259 19.366 1.00 82.12 284 ALA A C 1
ATOM 2055 O O . ALA A 1 284 ? -13.703 4.179 19.184 1.00 82.12 284 ALA A O 1
ATOM 2056 N N . THR A 1 285 ? -12.659 2.785 20.585 1.00 77.00 285 THR A N 1
ATOM 2057 C CA . THR A 1 285 ? -13.117 3.474 21.794 1.00 77.00 285 THR A CA 1
ATOM 2058 C C . THR A 1 285 ? -12.251 4.720 22.013 1.00 77.00 285 THR A C 1
ATOM 2060 O O . THR A 1 285 ? -11.026 4.602 21.884 1.00 77.00 285 THR A O 1
ATOM 2063 N N . PRO A 1 286 ? -12.835 5.880 22.381 1.00 73.62 286 PRO A N 1
ATOM 2064 C CA . PRO A 1 286 ? -12.068 7.086 22.683 1.00 73.62 286 PRO A CA 1
ATOM 2065 C C . PRO A 1 286 ? -10.921 6.802 23.661 1.00 73.62 286 PRO A C 1
ATOM 2067 O O . PRO A 1 286 ? -11.109 6.119 24.670 1.00 73.62 286 PRO A O 1
ATOM 2070 N N . GLY A 1 287 ? -9.715 7.269 23.331 1.00 73.00 287 GLY A N 1
ATOM 2071 C CA . GLY A 1 287 ? -8.503 7.042 24.131 1.00 73.00 287 GLY A CA 1
ATOM 2072 C C . GLY A 1 287 ? -7.827 5.673 23.949 1.00 73.00 287 GLY A C 1
ATOM 2073 O O . GLY A 1 287 ? -6.779 5.434 24.546 1.00 73.00 287 GLY A O 1
ATOM 2074 N N . ARG A 1 288 ? -8.373 4.771 23.117 1.00 77.25 288 ARG A N 1
ATOM 2075 C CA . ARG A 1 288 ? -7.770 3.455 22.789 1.00 77.25 288 ARG A CA 1
ATOM 2076 C C . ARG A 1 288 ? -7.551 3.238 21.290 1.00 77.25 288 ARG A C 1
ATOM 2078 O O . ARG A 1 288 ? -7.367 2.114 20.833 1.00 77.25 288 ARG A O 1
ATOM 2085 N N . GLU A 1 289 ? -7.532 4.318 20.517 1.00 81.81 289 GLU A N 1
ATOM 2086 C CA . GLU A 1 289 ? -7.306 4.301 19.066 1.00 81.81 289 GLU A CA 1
ATOM 2087 C C . GLU A 1 289 ? -5.963 3.657 18.712 1.00 81.81 289 GLU A C 1
ATOM 2089 O O . GLU A 1 289 ? -5.910 2.785 17.848 1.00 81.81 289 GLU A O 1
ATOM 2094 N N . GLY A 1 290 ? -4.894 4.023 19.427 1.00 81.12 290 GLY A N 1
ATOM 2095 C CA . GLY A 1 290 ? -3.554 3.476 19.203 1.00 81.12 290 GLY A CA 1
ATOM 2096 C C . GLY A 1 290 ? -3.464 1.962 19.417 1.00 81.12 290 GLY A C 1
ATOM 2097 O O . GLY A 1 290 ? -2.772 1.285 18.663 1.00 81.12 290 GLY A O 1
ATOM 2098 N N . GLU A 1 291 ? -4.207 1.415 20.384 1.00 83.25 291 GLU A N 1
ATOM 2099 C CA . GLU A 1 291 ? -4.276 -0.033 20.634 1.00 83.25 291 GLU A CA 1
ATOM 2100 C C . GLU A 1 291 ? -4.927 -0.755 19.448 1.00 83.25 291 GLU A C 1
ATOM 2102 O O . GLU A 1 291 ? -4.386 -1.728 18.918 1.00 83.25 291 GLU A O 1
ATOM 2107 N N . LEU A 1 292 ? -6.060 -0.232 18.971 1.00 87.06 292 LEU A N 1
ATOM 2108 C CA . LEU A 1 292 ? -6.803 -0.849 17.880 1.00 87.06 292 LEU A CA 1
ATOM 2109 C C . LEU A 1 292 ? -6.086 -0.703 16.526 1.00 87.06 292 LEU A C 1
ATOM 2111 O O . LEU A 1 292 ? -6.013 -1.672 15.767 1.00 87.06 292 LEU A O 1
ATOM 2115 N N . PHE A 1 293 ? -5.504 0.465 16.233 1.00 88.81 293 PHE A N 1
ATOM 2116 C CA . PHE A 1 293 ? -4.659 0.662 15.049 1.00 88.81 293 PHE A CA 1
ATOM 2117 C C . PHE A 1 293 ? -3.358 -0.153 15.122 1.00 88.81 293 PHE A C 1
ATOM 2119 O O . PHE A 1 293 ? -2.893 -0.640 14.091 1.00 88.81 293 PHE A O 1
ATOM 2126 N N . GLY A 1 294 ? -2.810 -0.379 16.320 1.00 88.81 294 GLY A N 1
ATOM 2127 C CA . GLY A 1 294 ? -1.670 -1.272 16.543 1.00 88.81 294 GLY A CA 1
ATOM 2128 C C . GLY A 1 294 ? -2.000 -2.737 16.248 1.00 88.81 294 GLY A C 1
ATOM 2129 O O . GLY A 1 294 ? -1.250 -3.415 15.538 1.00 88.81 294 GLY A O 1
ATOM 2130 N N . LEU A 1 295 ? -3.161 -3.216 16.708 1.00 89.44 295 LEU A N 1
ATOM 2131 C CA . LEU A 1 295 ? -3.680 -4.544 16.364 1.00 89.44 295 LEU A CA 1
ATOM 2132 C C . LEU A 1 295 ? -3.958 -4.676 14.864 1.00 89.44 295 LEU A C 1
ATOM 2134 O O . LEU A 1 295 ? -3.662 -5.709 14.262 1.00 89.44 295 LEU A O 1
ATOM 2138 N N . TYR A 1 296 ? -4.482 -3.629 14.234 1.00 90.62 296 TYR A N 1
ATOM 2139 C CA . TYR A 1 296 ? -4.707 -3.586 12.792 1.00 90.62 296 TYR A CA 1
ATOM 2140 C C . TYR A 1 296 ? -3.411 -3.636 11.982 1.00 90.62 296 TYR A C 1
ATOM 2142 O O . TYR A 1 296 ? -3.338 -4.388 11.008 1.00 90.62 296 TYR A O 1
ATOM 2150 N N . ALA A 1 297 ? -2.372 -2.903 12.378 1.00 88.19 297 ALA A N 1
ATOM 2151 C CA . ALA A 1 297 ? -1.057 -3.002 11.745 1.00 88.19 297 ALA A CA 1
ATOM 2152 C C . ALA A 1 297 ? -0.468 -4.411 11.921 1.00 88.19 297 ALA A C 1
ATOM 2154 O O . ALA A 1 297 ? -0.135 -5.070 10.938 1.00 88.19 297 ALA A O 1
ATOM 2155 N N . THR A 1 298 ? -0.463 -4.927 13.155 1.00 88.38 298 THR A N 1
ATOM 2156 C CA . THR A 1 298 ? 0.075 -6.258 13.485 1.00 88.38 298 THR A CA 1
ATOM 2157 C C . THR A 1 298 ? -0.614 -7.379 12.707 1.00 88.38 298 THR A C 1
ATOM 2159 O O . THR A 1 298 ? 0.053 -8.213 12.102 1.00 88.38 298 THR A O 1
ATOM 2162 N N . THR A 1 299 ? -1.949 -7.398 12.690 1.00 89.94 299 THR A N 1
ATOM 2163 C CA . THR A 1 299 ? -2.726 -8.418 11.961 1.00 89.94 299 THR A CA 1
ATOM 2164 C C . THR A 1 299 ? -2.507 -8.326 10.458 1.00 89.94 299 THR A C 1
ATOM 2166 O O . THR A 1 299 ? -2.319 -9.354 9.815 1.00 89.94 299 THR A O 1
ATOM 2169 N N . GLY A 1 300 ? -2.452 -7.108 9.910 1.00 86.38 300 GLY A N 1
ATOM 2170 C CA . GLY A 1 300 ? -2.119 -6.883 8.505 1.00 86.38 300 GLY A CA 1
ATOM 2171 C C . GLY A 1 300 ? -0.760 -7.468 8.157 1.00 86.38 300 GLY A C 1
ATOM 2172 O O . GLY A 1 300 ? -0.661 -8.266 7.231 1.00 86.38 300 GLY A O 1
ATOM 2173 N N . ARG A 1 301 ? 0.260 -7.151 8.960 1.00 87.56 301 ARG A N 1
ATOM 2174 C CA . ARG A 1 301 ? 1.621 -7.656 8.768 1.00 87.56 301 ARG A CA 1
ATOM 2175 C C . ARG A 1 301 ? 1.720 -9.170 8.912 1.00 87.56 301 ARG A C 1
ATOM 2177 O O . ARG A 1 301 ? 2.426 -9.810 8.143 1.00 87.56 301 ARG A O 1
ATOM 2184 N N . ALA A 1 302 ? 0.988 -9.757 9.853 1.00 88.25 302 ALA A N 1
ATOM 2185 C CA . ALA A 1 302 ? 0.940 -11.206 10.008 1.00 88.25 302 ALA A CA 1
ATOM 2186 C C . ALA A 1 302 ? 0.391 -11.910 8.756 1.00 88.25 302 ALA A C 1
ATOM 2188 O O . ALA A 1 302 ? 0.748 -13.056 8.520 1.00 88.25 302 ALA A O 1
ATOM 2189 N N . ALA A 1 303 ? -0.432 -11.242 7.942 1.00 91.06 303 ALA A N 1
ATOM 2190 C CA . ALA A 1 303 ? -0.996 -11.804 6.718 1.00 91.06 303 ALA A CA 1
ATOM 2191 C C . ALA A 1 303 ? -0.175 -11.522 5.445 1.00 91.06 303 ALA A C 1
ATOM 2193 O O . ALA A 1 303 ? -0.512 -12.090 4.410 1.00 91.06 303 ALA A O 1
ATOM 2194 N N . THR A 1 304 ? 0.907 -10.721 5.488 1.00 87.31 304 THR A N 1
ATOM 2195 C CA . THR A 1 304 ? 1.593 -10.223 4.267 1.00 87.31 304 THR A CA 1
ATOM 2196 C C . THR A 1 304 ? 2.286 -11.285 3.403 1.00 87.31 304 THR A C 1
ATOM 2198 O O . THR A 1 304 ? 2.951 -10.967 2.420 1.00 87.31 304 THR A O 1
ATOM 2201 N N . PHE A 1 305 ? 2.234 -12.553 3.804 1.00 92.75 305 PHE A N 1
ATOM 2202 C CA . PHE A 1 305 ? 2.793 -13.658 3.032 1.00 92.75 305 PHE A CA 1
ATOM 2203 C C . PHE A 1 305 ? 1.754 -14.326 2.123 1.00 92.75 305 PHE A C 1
ATOM 2205 O O . PHE A 1 305 ? 2.150 -15.000 1.177 1.00 92.75 305 PHE A O 1
ATOM 2212 N N . LEU A 1 306 ? 0.448 -14.150 2.363 1.00 94.81 306 LEU A N 1
ATOM 2213 C CA . LEU A 1 306 ? -0.594 -14.910 1.663 1.00 94.81 306 LEU A CA 1
ATOM 2214 C C . LEU A 1 306 ? -0.566 -14.664 0.149 1.00 94.81 306 LEU A C 1
ATOM 2216 O O . LEU A 1 306 ? -0.502 -15.617 -0.631 1.00 94.81 306 LEU A O 1
ATOM 2220 N N . ALA A 1 307 ? -0.575 -13.404 -0.274 1.00 95.06 307 ALA A N 1
ATOM 2221 C CA . ALA A 1 307 ? -0.617 -13.018 -1.672 1.00 95.06 307 ALA A CA 1
ATOM 2222 C C . ALA A 1 307 ? 0.708 -13.281 -2.394 1.00 95.06 307 ALA A C 1
ATOM 2224 O O . ALA A 1 307 ? 0.641 -13.880 -3.463 1.00 95.06 307 ALA A O 1
ATOM 2225 N N . PRO A 1 308 ? 1.903 -12.959 -1.855 1.00 94.94 308 PRO A N 1
ATOM 2226 C CA . PRO A 1 308 ? 3.161 -13.389 -2.467 1.00 94.94 308 PRO A CA 1
ATOM 2227 C C . PRO A 1 308 ? 3.282 -14.913 -2.601 1.00 94.94 308 PRO A C 1
ATOM 2229 O O . PRO A 1 308 ? 3.732 -15.399 -3.640 1.00 94.94 308 PRO A O 1
ATOM 2232 N N . THR A 1 309 ? 2.849 -15.681 -1.593 1.00 96.75 309 THR A N 1
ATOM 2233 C CA . THR A 1 309 ? 2.864 -17.149 -1.653 1.00 96.75 309 THR A CA 1
ATOM 2234 C C . THR A 1 309 ? 1.917 -17.668 -2.730 1.00 96.75 309 THR A C 1
ATOM 2236 O O . THR A 1 309 ? 2.334 -18.479 -3.555 1.00 96.75 309 THR A O 1
ATOM 2239 N N . LEU A 1 310 ? 0.671 -17.190 -2.775 1.00 97.00 310 LEU A N 1
ATOM 2240 C CA . LEU A 1 310 ? -0.301 -17.623 -3.783 1.00 97.00 310 LEU A CA 1
ATOM 2241 C C . LEU A 1 310 ? 0.049 -17.127 -5.188 1.00 97.00 310 LEU A C 1
ATOM 2243 O O . LEU A 1 310 ? -0.164 -17.858 -6.152 1.00 97.00 310 LEU A O 1
ATOM 2247 N N . PHE A 1 311 ? 0.635 -15.935 -5.313 1.00 96.62 311 PHE A N 1
ATOM 2248 C CA . PHE A 1 311 ? 1.203 -15.432 -6.561 1.00 96.62 311 PHE A CA 1
ATOM 2249 C C . PHE A 1 311 ? 2.297 -16.380 -7.058 1.00 96.62 311 PHE A C 1
ATOM 2251 O O . PHE A 1 311 ? 2.203 -16.897 -8.167 1.00 96.62 311 PHE A O 1
ATOM 2258 N N . SER A 1 312 ? 3.299 -16.664 -6.220 1.00 95.81 312 SER A N 1
ATOM 2259 C CA . SER A 1 312 ? 4.427 -17.534 -6.573 1.00 95.81 312 SER A CA 1
ATOM 2260 C C . SER A 1 312 ? 3.977 -18.957 -6.917 1.00 95.81 312 SER A C 1
ATOM 2262 O O . SER A 1 312 ? 4.402 -19.523 -7.927 1.00 95.81 312 SER A O 1
ATOM 2264 N N . LEU A 1 313 ? 3.052 -19.517 -6.133 1.00 97.19 313 LEU A N 1
ATOM 2265 C CA . LEU A 1 313 ? 2.475 -20.834 -6.388 1.00 97.19 313 LEU A CA 1
ATOM 2266 C C . LEU A 1 313 ? 1.741 -20.867 -7.735 1.00 97.19 313 LEU A C 1
ATOM 2268 O O . LEU A 1 313 ? 1.966 -21.775 -8.532 1.00 97.19 313 LEU A O 1
ATOM 2272 N N . ALA A 1 314 ? 0.907 -19.864 -8.021 1.00 96.25 314 ALA A N 1
ATOM 2273 C CA . ALA A 1 314 ? 0.165 -19.795 -9.276 1.00 96.25 314 ALA A CA 1
ATOM 2274 C C . ALA A 1 314 ? 1.088 -19.613 -10.492 1.00 96.25 314 ALA A C 1
ATOM 2276 O O . ALA A 1 314 ? 0.848 -20.229 -11.529 1.00 96.25 314 ALA A O 1
ATOM 2277 N N . VAL A 1 315 ? 2.169 -18.834 -10.366 1.00 96.12 315 VAL A N 1
ATOM 2278 C CA . VAL A 1 315 ? 3.200 -18.714 -11.412 1.00 96.12 315 VAL A CA 1
ATOM 2279 C C . VAL A 1 315 ? 3.923 -20.042 -11.631 1.00 96.12 315 VAL A C 1
ATOM 2281 O O . VAL A 1 315 ? 4.112 -20.441 -12.777 1.00 96.12 315 VAL A O 1
ATOM 2284 N N . THR A 1 316 ? 4.281 -20.745 -10.554 1.00 96.00 316 THR A N 1
ATOM 2285 C CA . THR A 1 316 ? 4.995 -22.031 -10.622 1.00 96.00 316 THR A CA 1
ATOM 2286 C C . THR A 1 316 ? 4.140 -23.111 -11.286 1.00 96.00 316 THR A C 1
ATOM 2288 O O . THR A 1 316 ? 4.620 -23.819 -12.165 1.00 96.00 316 THR A O 1
ATOM 2291 N N . ILE A 1 317 ? 2.863 -23.214 -10.907 1.00 96.00 317 ILE A N 1
ATOM 2292 C CA . ILE A 1 317 ? 1.927 -24.196 -11.475 1.00 96.00 317 ILE A CA 1
ATOM 2293 C C . ILE A 1 317 ? 1.547 -23.822 -12.913 1.00 96.00 317 ILE A C 1
ATOM 2295 O O . ILE A 1 317 ? 1.488 -24.684 -13.784 1.00 96.00 317 ILE A O 1
ATOM 2299 N N . GLY A 1 318 ? 1.273 -22.541 -13.167 1.00 92.50 318 GLY A N 1
ATOM 2300 C CA . GLY A 1 318 ? 0.825 -22.066 -14.474 1.00 92.50 318 GLY A CA 1
ATOM 2301 C C . GLY A 1 318 ? 1.947 -21.863 -15.498 1.00 92.50 318 GLY A C 1
ATOM 2302 O O . GLY A 1 318 ? 1.667 -21.682 -16.680 1.00 92.50 318 GLY A O 1
ATOM 2303 N N . GLY A 1 319 ? 3.213 -21.852 -15.074 1.00 91.81 319 GLY A N 1
ATOM 2304 C CA . GLY A 1 319 ? 4.378 -21.665 -15.947 1.00 91.81 319 GLY A CA 1
ATOM 2305 C C . GLY A 1 319 ? 4.524 -20.256 -16.539 1.00 91.81 319 GLY A C 1
ATOM 2306 O O . GLY A 1 319 ? 5.308 -20.055 -17.461 1.00 91.81 319 GLY A O 1
ATOM 2307 N N . SER A 1 320 ? 3.767 -19.267 -16.050 1.00 91.31 320 SER A N 1
ATOM 2308 C CA . SER A 1 320 ? 3.814 -17.883 -16.537 1.00 91.31 320 SER A CA 1
ATOM 2309 C C . SER A 1 320 ? 3.454 -16.892 -15.436 1.00 91.31 320 SER A C 1
ATOM 2311 O O . SER A 1 320 ? 2.512 -17.114 -14.672 1.00 91.31 320 SER A O 1
ATOM 2313 N N . THR A 1 321 ? 4.136 -15.742 -15.421 1.00 92.88 321 THR A N 1
ATOM 2314 C CA . THR A 1 321 ? 3.863 -14.605 -14.523 1.00 92.88 321 THR A CA 1
ATOM 2315 C C . THR A 1 321 ? 2.399 -14.155 -14.570 1.00 92.88 321 THR A C 1
ATOM 2317 O O . THR A 1 321 ? 1.860 -13.684 -13.569 1.00 92.88 321 THR A O 1
ATOM 2320 N N . ARG A 1 322 ? 1.712 -14.366 -15.702 1.00 91.94 322 ARG A N 1
ATOM 2321 C CA . ARG A 1 322 ? 0.285 -14.053 -15.870 1.00 91.94 322 ARG A CA 1
ATOM 2322 C C . ARG A 1 322 ? -0.602 -14.784 -14.862 1.00 91.94 322 ARG A C 1
ATOM 2324 O O . ARG A 1 322 ? -1.540 -14.188 -14.341 1.00 91.94 322 ARG A O 1
ATOM 2331 N N . TYR A 1 323 ? -0.299 -16.041 -14.542 1.00 94.12 323 TYR A N 1
ATOM 2332 C CA . TYR A 1 323 ? -1.094 -16.809 -13.582 1.00 94.12 323 TYR A CA 1
ATOM 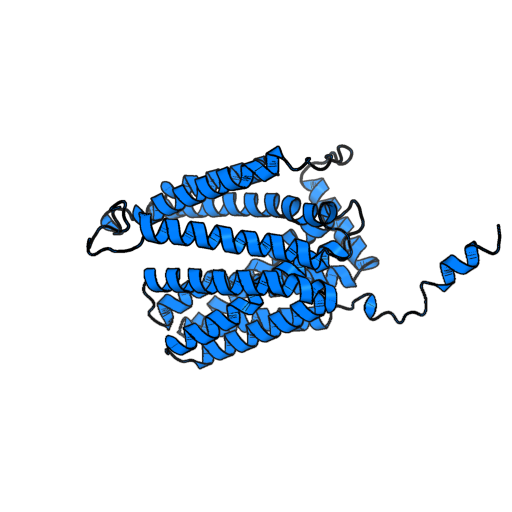2333 C C . TYR A 1 323 ? -0.942 -16.305 -12.146 1.00 94.12 323 TYR A C 1
ATOM 2335 O O . TYR A 1 323 ? -1.836 -16.526 -11.334 1.00 94.12 323 TYR A O 1
ATOM 2343 N N . GLY A 1 324 ? 0.102 -15.526 -11.847 1.00 94.56 324 GLY A N 1
ATOM 2344 C CA . GLY A 1 324 ? 0.232 -14.830 -10.569 1.00 94.56 324 GLY A CA 1
ATOM 2345 C C . GLY A 1 324 ? -0.959 -13.914 -10.253 1.00 94.56 324 GLY A C 1
ATOM 2346 O O . GLY A 1 324 ? -1.338 -13.786 -9.088 1.00 94.56 324 GLY A O 1
ATOM 2347 N N . ILE A 1 325 ? -1.628 -13.361 -11.278 1.00 95.25 325 ILE A N 1
ATOM 2348 C CA . ILE A 1 325 ? -2.857 -12.563 -11.116 1.00 95.25 325 ILE A CA 1
ATOM 2349 C C . ILE A 1 325 ? -3.951 -13.375 -10.411 1.00 95.25 325 ILE A C 1
ATOM 2351 O O . ILE A 1 325 ? -4.648 -12.842 -9.549 1.00 95.25 325 ILE A O 1
ATOM 2355 N N . LEU A 1 326 ? -4.079 -14.670 -10.726 1.00 96.00 326 LEU A N 1
ATOM 2356 C CA . LEU A 1 326 ? -5.063 -15.544 -10.087 1.00 96.00 326 LEU A CA 1
ATOM 2357 C C . LEU A 1 326 ? -4.795 -15.671 -8.584 1.00 96.00 326 LEU A C 1
ATOM 2359 O O . LEU A 1 326 ? -5.733 -15.597 -7.797 1.00 96.00 326 LEU A O 1
ATOM 2363 N N . GLY A 1 327 ? -3.526 -15.793 -8.184 1.00 96.12 327 GLY A N 1
ATOM 2364 C CA . GLY A 1 327 ? -3.136 -15.820 -6.774 1.00 96.12 327 GLY A CA 1
ATOM 2365 C C . GLY A 1 327 ? -3.591 -14.565 -6.024 1.00 96.12 327 GLY A C 1
ATOM 2366 O O . GLY A 1 327 ? -4.207 -14.671 -4.966 1.00 96.12 327 GLY A O 1
ATOM 2367 N N . ILE A 1 328 ? -3.380 -13.382 -6.613 1.00 96.44 328 ILE A N 1
ATOM 2368 C CA . ILE A 1 328 ? -3.830 -12.100 -6.041 1.00 96.44 328 ILE A CA 1
ATOM 2369 C C . ILE A 1 328 ? -5.361 -12.047 -5.952 1.00 96.44 328 ILE A C 1
ATOM 2371 O O . ILE A 1 328 ? -5.908 -11.684 -4.910 1.00 96.44 328 ILE A O 1
ATOM 2375 N N . VAL A 1 329 ? -6.067 -12.445 -7.017 1.00 97.31 329 VAL A N 1
ATOM 2376 C CA . VAL A 1 329 ? -7.539 -12.481 -7.038 1.00 97.31 329 VAL A CA 1
ATOM 2377 C C . VAL A 1 329 ? -8.086 -13.416 -5.961 1.00 97.31 329 VAL A C 1
ATOM 2379 O O . VAL A 1 329 ? -9.040 -13.047 -5.282 1.00 97.31 329 VAL A O 1
ATOM 2382 N N . VAL A 1 330 ? -7.480 -14.587 -5.751 1.00 97.75 330 VAL A N 1
ATOM 2383 C CA . VAL A 1 330 ? -7.887 -15.519 -4.688 1.00 97.75 330 VAL A CA 1
ATOM 2384 C C . VAL A 1 330 ? -7.780 -14.859 -3.314 1.00 97.75 330 VAL A C 1
ATOM 2386 O O . VAL A 1 330 ? -8.713 -14.980 -2.522 1.00 97.75 330 VAL A O 1
ATOM 2389 N N . VAL A 1 331 ? -6.709 -14.107 -3.038 1.00 97.38 331 VAL A N 1
ATOM 2390 C CA . VAL A 1 331 ? -6.577 -13.370 -1.767 1.00 97.38 331 VAL A CA 1
ATOM 2391 C C . VAL A 1 331 ? -7.629 -12.270 -1.638 1.00 97.38 331 VAL A C 1
ATOM 2393 O O . VAL A 1 331 ? -8.259 -12.145 -0.588 1.00 97.38 331 VAL A O 1
ATOM 2396 N N . LEU A 1 332 ? -7.878 -11.503 -2.703 1.00 97.31 332 LEU A N 1
ATOM 2397 C CA . LEU A 1 332 ? -8.911 -10.461 -2.708 1.00 97.31 332 LEU A CA 1
ATOM 2398 C C . LEU A 1 332 ? -10.312 -11.043 -2.469 1.00 97.31 332 LEU A C 1
ATOM 2400 O O . LEU A 1 332 ? -11.072 -10.501 -1.667 1.00 97.31 332 LEU A O 1
ATOM 2404 N N . VAL A 1 333 ? -10.641 -12.166 -3.114 1.00 97.94 333 VAL A N 1
ATOM 2405 C CA . VAL A 1 333 ? -11.919 -12.871 -2.938 1.00 97.94 333 VAL A CA 1
ATOM 2406 C C . VAL A 1 333 ? -12.020 -13.480 -1.542 1.00 97.94 333 VAL A C 1
ATOM 2408 O O . VAL A 1 333 ? -13.063 -13.349 -0.906 1.00 97.94 333 VAL A O 1
ATOM 2411 N N . ALA A 1 334 ? -10.954 -14.087 -1.018 1.00 97.44 334 ALA A N 1
ATOM 2412 C CA . ALA A 1 334 ? -10.932 -14.582 0.357 1.00 97.44 334 ALA A CA 1
ATOM 2413 C C . ALA A 1 334 ? -11.190 -13.442 1.354 1.00 97.44 334 ALA A C 1
ATOM 2415 O O . ALA A 1 334 ? -12.039 -13.567 2.234 1.00 97.44 334 ALA A O 1
ATOM 2416 N N . GLY A 1 335 ? -10.538 -12.295 1.161 1.00 96.50 335 GLY A N 1
ATOM 2417 C CA . GLY A 1 335 ? -10.764 -11.097 1.963 1.00 96.50 335 GLY A CA 1
ATOM 2418 C C . GLY A 1 335 ? -12.188 -10.540 1.842 1.00 96.50 335 GLY A C 1
ATOM 2419 O O . GLY A 1 335 ? -12.784 -10.173 2.856 1.00 96.50 335 GLY A O 1
ATOM 2420 N N . LEU A 1 336 ? -12.771 -10.542 0.637 1.00 96.88 336 LEU A N 1
ATOM 2421 C CA . LEU A 1 336 ? -14.171 -10.175 0.385 1.00 96.88 336 LEU A CA 1
ATOM 2422 C C . LEU A 1 336 ? -15.141 -11.098 1.133 1.00 96.88 336 LEU A C 1
ATOM 2424 O O . LEU A 1 336 ? -16.055 -10.620 1.804 1.00 96.88 336 LEU A O 1
ATOM 2428 N N . VAL A 1 337 ? -14.928 -12.411 1.046 1.00 96.62 337 VAL A N 1
ATOM 2429 C CA . VAL A 1 337 ? -15.742 -13.420 1.735 1.00 96.62 337 VAL A CA 1
ATOM 2430 C C . VAL A 1 337 ? -15.624 -13.246 3.249 1.00 96.62 337 VAL A C 1
ATOM 2432 O O . VAL A 1 337 ? -16.643 -13.175 3.935 1.00 96.62 337 VAL A O 1
ATOM 2435 N N . CYS A 1 338 ? -14.409 -13.082 3.780 1.00 94.88 338 CYS A N 1
ATOM 2436 C CA . CYS A 1 338 ? -14.202 -12.787 5.197 1.00 94.88 338 CYS A CA 1
ATOM 2437 C C . CYS A 1 338 ? -14.947 -11.514 5.623 1.00 94.88 338 CYS A C 1
ATOM 2439 O O . CYS A 1 338 ? -15.632 -11.530 6.645 1.00 94.88 338 CYS A O 1
ATOM 2441 N N . MET A 1 339 ? -14.867 -10.438 4.832 1.00 94.25 339 MET A N 1
ATOM 2442 C CA . MET A 1 339 ? -15.540 -9.166 5.117 1.00 94.25 339 MET A CA 1
ATOM 2443 C C . MET A 1 339 ? -17.072 -9.282 5.064 1.00 94.25 339 MET A C 1
ATOM 2445 O O . MET A 1 339 ? -17.771 -8.639 5.854 1.00 94.25 339 MET A O 1
ATOM 2449 N N . ALA A 1 340 ? -17.611 -10.137 4.191 1.00 92.56 340 ALA A N 1
ATOM 2450 C CA . ALA A 1 340 ? -19.044 -10.411 4.120 1.00 92.56 340 ALA A CA 1
ATOM 2451 C C . ALA A 1 340 ? -19.581 -11.000 5.437 1.00 92.56 340 ALA A C 1
ATOM 2453 O O . ALA A 1 340 ? -20.662 -10.612 5.884 1.00 92.56 340 ALA A O 1
ATOM 2454 N N . PHE A 1 341 ? -18.803 -11.863 6.099 1.00 88.38 341 PHE A N 1
ATOM 2455 C CA . PHE A 1 341 ? -19.170 -12.484 7.377 1.00 88.38 341 PHE A CA 1
ATOM 2456 C C . PHE A 1 341 ? -18.956 -11.589 8.607 1.00 88.38 341 PHE A C 1
ATOM 2458 O O . PHE A 1 341 ? -19.412 -11.937 9.702 1.00 88.38 341 PHE A O 1
ATOM 2465 N N . VAL A 1 342 ? -18.299 -10.434 8.459 1.00 87.69 342 VAL A N 1
ATOM 2466 C CA . VAL A 1 342 ? -18.155 -9.465 9.552 1.00 87.69 342 VAL A CA 1
ATOM 2467 C C . VAL A 1 342 ? -19.523 -8.859 9.864 1.00 87.69 342 VAL A C 1
ATOM 2469 O O . VAL A 1 342 ? -20.058 -8.062 9.092 1.00 87.69 342 VAL A O 1
ATOM 2472 N N . ARG A 1 343 ? -20.082 -9.239 11.017 1.00 72.56 343 ARG A N 1
ATOM 2473 C CA . ARG A 1 343 ? -21.330 -8.680 11.552 1.00 72.56 343 ARG A CA 1
ATOM 2474 C C . ARG A 1 343 ? -21.077 -7.261 12.047 1.00 72.56 343 ARG A C 1
ATOM 2476 O O . ARG A 1 343 ? -20.189 -7.056 12.874 1.00 72.56 343 ARG A O 1
ATOM 2483 N N . THR A 1 344 ? -21.855 -6.294 11.577 1.00 64.50 344 THR A N 1
ATOM 2484 C CA . THR A 1 344 ? -21.794 -4.916 12.080 1.00 64.50 344 THR A CA 1
ATOM 2485 C C . THR A 1 344 ? -22.799 -4.727 13.210 1.00 64.50 344 THR A C 1
ATOM 2487 O O . THR A 1 344 ? -23.846 -5.367 13.247 1.00 64.50 344 THR A O 1
ATOM 2490 N N . SER A 1 345 ? -22.529 -3.798 14.129 1.00 51.16 345 SER A N 1
ATOM 2491 C CA . SER A 1 345 ? -23.519 -3.388 15.137 1.00 51.16 345 SER A CA 1
ATOM 2492 C C . SER A 1 345 ? -24.817 -2.840 14.520 1.00 51.16 345 SER A C 1
ATOM 2494 O O . SER A 1 345 ? -25.829 -2.825 15.205 1.00 51.16 345 SER A O 1
ATOM 2496 N N . ALA A 1 346 ? -24.811 -2.449 13.238 1.00 44.44 346 ALA A N 1
ATOM 2497 C CA . ALA A 1 346 ? -26.002 -2.042 12.489 1.00 44.44 346 ALA A CA 1
ATOM 2498 C C . ALA A 1 346 ? -26.962 -3.209 12.164 1.00 44.44 346 ALA A C 1
ATOM 2500 O O . ALA A 1 346 ? -28.145 -2.965 11.957 1.00 44.44 346 ALA A O 1
ATOM 2501 N N . ASP A 1 347 ? -26.492 -4.464 12.192 1.00 43.44 347 ASP A N 1
ATOM 2502 C CA . ASP A 1 347 ? -27.355 -5.656 12.092 1.00 43.44 347 ASP A CA 1
ATOM 2503 C C . ASP A 1 347 ? -28.058 -5.988 13.423 1.00 43.44 347 ASP A C 1
ATOM 2505 O O . ASP A 1 347 ? -28.911 -6.877 13.487 1.00 43.44 347 ASP A O 1
ATOM 2509 N N . ARG A 1 348 ? -27.727 -5.287 14.519 1.00 39.69 348 ARG A N 1
ATOM 2510 C CA . ARG A 1 348 ? -28.548 -5.335 15.732 1.00 39.69 348 ARG A CA 1
ATOM 2511 C C . ARG A 1 348 ? -29.744 -4.426 15.491 1.00 39.69 348 ARG A C 1
ATOM 2513 O O . ARG A 1 348 ? -29.604 -3.208 15.504 1.00 39.69 348 ARG A O 1
ATOM 2520 N N . ALA A 1 349 ? -30.911 -5.031 15.275 1.00 34.69 349 ALA A N 1
ATOM 2521 C CA . ALA A 1 349 ? -32.186 -4.324 15.227 1.00 34.69 349 ALA A CA 1
ATOM 2522 C C . ALA A 1 349 ? -32.266 -3.241 16.336 1.00 34.69 349 ALA A C 1
ATOM 2524 O O . ALA A 1 349 ? -31.755 -3.491 17.434 1.00 34.69 349 ALA A O 1
ATOM 2525 N N . PRO A 1 350 ? -32.935 -2.090 16.116 1.00 35.88 350 PRO A N 1
ATOM 2526 C CA . PRO A 1 350 ? -32.986 -0.955 17.059 1.00 35.88 350 PRO A CA 1
ATOM 2527 C C . PRO A 1 350 ? -33.599 -1.223 18.456 1.00 35.88 350 PRO A C 1
ATOM 2529 O O . PRO A 1 350 ? -33.953 -0.290 19.165 1.00 35.88 350 PRO A O 1
ATOM 2532 N N . GLY A 1 351 ? -33.788 -2.474 18.878 1.00 35.94 351 GLY A N 1
ATOM 2533 C CA . GLY A 1 351 ? -34.716 -2.840 19.948 1.00 35.94 351 GLY A CA 1
ATOM 2534 C C . GLY A 1 351 ? -34.166 -2.979 21.370 1.00 35.94 351 GLY A C 1
ATOM 2535 O O . GLY A 1 351 ? -34.973 -3.232 22.260 1.00 35.94 351 GLY A O 1
ATOM 2536 N N . VAL A 1 352 ? -32.853 -2.872 21.629 1.00 41.88 352 VAL A N 1
ATOM 2537 C CA . VAL A 1 352 ? -32.315 -3.280 22.954 1.00 41.88 352 VAL A CA 1
ATOM 2538 C C . VAL A 1 352 ? -31.506 -2.206 23.694 1.00 41.88 352 VAL A C 1
ATOM 2540 O O . VAL A 1 352 ? -31.478 -2.235 24.920 1.00 41.88 352 VAL A O 1
ATOM 2543 N N . ALA A 1 353 ? -30.917 -1.216 23.014 1.00 38.28 353 ALA A N 1
ATOM 2544 C CA . ALA A 1 353 ? -30.106 -0.195 23.696 1.00 38.28 353 ALA A CA 1
ATOM 2545 C C . ALA A 1 353 ? -30.939 0.930 24.356 1.00 38.28 353 ALA A C 1
ATOM 2547 O O . ALA A 1 353 ? -30.601 1.366 25.449 1.00 38.28 353 ALA A O 1
ATOM 2548 N N . ASP A 1 354 ? -32.080 1.327 23.778 1.00 38.12 354 ASP A N 1
ATOM 2549 C CA . ASP A 1 354 ? -32.883 2.473 24.269 1.00 38.12 354 ASP A CA 1
ATOM 2550 C C . ASP A 1 354 ? -33.773 2.148 25.495 1.00 38.12 354 ASP A C 1
ATOM 2552 O O . ASP A 1 354 ? -34.381 3.025 26.104 1.00 38.12 354 ASP A O 1
ATOM 2556 N N . ARG A 1 355 ? -33.857 0.877 25.919 1.00 38.34 355 ARG A N 1
ATOM 2557 C CA . ARG A 1 355 ? -34.652 0.493 27.109 1.00 38.34 355 ARG A CA 1
ATOM 2558 C C . ARG A 1 355 ? -33.872 0.537 28.426 1.00 38.34 355 ARG A C 1
ATOM 2560 O O . ARG A 1 355 ? -34.499 0.482 29.483 1.00 38.34 355 ARG A O 1
ATOM 2567 N N . GLY A 1 356 ? -32.541 0.627 28.374 1.00 35.84 356 GLY A N 1
ATOM 2568 C CA . GLY A 1 356 ? -31.688 0.712 29.565 1.00 35.84 356 GLY A CA 1
ATOM 2569 C C . GLY A 1 356 ? -31.585 2.130 30.125 1.00 35.84 356 GLY A C 1
ATOM 2570 O O . GLY A 1 356 ? -31.692 2.318 31.333 1.00 35.84 356 GLY A O 1
ATOM 2571 N N . GLU A 1 357 ? -31.457 3.130 29.251 1.00 40.72 357 GLU A N 1
ATOM 2572 C CA . GLU A 1 357 ? -31.251 4.526 29.664 1.00 40.72 357 GLU A CA 1
ATOM 2573 C C . GLU A 1 357 ? -32.555 5.220 30.081 1.00 40.72 357 GLU A C 1
ATOM 2575 O O . GLU A 1 357 ? -32.565 5.983 31.046 1.00 40.72 357 GLU A O 1
ATOM 2580 N N . ARG A 1 358 ? -33.698 4.872 29.475 1.00 37.34 358 ARG A N 1
ATOM 2581 C CA . ARG A 1 358 ? -34.996 5.455 29.867 1.00 37.34 358 ARG A CA 1
ATOM 2582 C C . ARG A 1 358 ? -35.530 4.964 31.215 1.00 37.34 358 ARG A C 1
ATOM 2584 O O . ARG A 1 358 ? -36.340 5.649 31.821 1.00 37.34 358 ARG A O 1
ATOM 2591 N N . ARG A 1 359 ? -35.075 3.815 31.731 1.00 42.28 359 ARG A N 1
ATOM 2592 C CA . ARG A 1 359 ? -35.502 3.319 33.059 1.00 42.28 359 ARG A CA 1
ATOM 2593 C C . ARG A 1 359 ? -34.698 3.890 34.231 1.00 42.28 359 ARG A C 1
ATOM 2595 O O . ARG A 1 359 ? -35.143 3.746 35.366 1.00 42.28 359 ARG A O 1
ATOM 2602 N N . GLY A 1 360 ? -33.551 4.522 33.974 1.00 38.34 360 GLY A N 1
ATOM 2603 C CA . GLY A 1 360 ? -32.756 5.205 35.002 1.00 38.34 360 GLY A CA 1
ATOM 2604 C C . GLY A 1 360 ? -33.197 6.647 35.268 1.00 38.34 360 GLY A C 1
ATOM 2605 O O . GLY A 1 360 ? -32.966 7.155 36.357 1.00 38.34 360 GLY A O 1
ATOM 2606 N N . SER A 1 361 ? -33.864 7.281 34.299 1.00 43.12 361 SER A N 1
ATOM 2607 C CA . SER A 1 361 ? -34.309 8.680 34.382 1.00 43.12 361 SER A CA 1
ATOM 2608 C C . SER A 1 361 ? -35.637 8.880 35.125 1.00 43.12 361 SER A C 1
ATOM 2610 O O . SER A 1 361 ? -35.903 9.990 35.562 1.00 43.12 361 SER A O 1
ATOM 2612 N N . ASP A 1 362 ? -36.455 7.836 35.286 1.00 45.31 362 ASP A N 1
ATOM 2613 C CA . ASP A 1 362 ? -37.775 7.917 35.944 1.00 45.31 362 ASP A CA 1
ATOM 2614 C C . ASP A 1 362 ? -37.731 7.563 37.448 1.00 45.31 362 ASP A C 1
ATOM 2616 O O . ASP A 1 362 ? -38.763 7.318 38.073 1.00 45.31 362 ASP A O 1
ATOM 2620 N N . ARG A 1 363 ? -36.535 7.474 38.049 1.00 48.62 363 ARG A N 1
ATOM 2621 C CA . ARG A 1 363 ? -36.352 7.139 39.478 1.00 48.62 363 ARG A CA 1
ATOM 2622 C C . ARG A 1 363 ? -35.428 8.095 40.244 1.00 48.62 363 ARG A C 1
ATOM 2624 O O . ARG A 1 363 ? -34.865 7.685 41.258 1.00 48.62 363 ARG A O 1
ATOM 2631 N N . ALA A 1 364 ? -35.277 9.332 39.779 1.00 40.38 364 ALA A N 1
ATOM 2632 C CA . ALA A 1 364 ? -34.595 10.391 40.524 1.00 40.38 364 ALA A CA 1
ATOM 2633 C C . ALA A 1 364 ? -35.600 11.428 41.024 1.00 40.38 364 ALA A C 1
ATOM 2635 O O . ALA A 1 364 ? -36.451 11.844 40.205 1.00 40.38 364 ALA A O 1
#

Nearest PDB structures (foldseek):
  6zgr-assembly2_B  TM=6.823E-01  e=1.874E-03  Syntrophobacter fumaroxidans MPOB
  6zgu-assembly2_B  TM=4.513E-01  e=4.376E-04  Syntrophobacter fumaroxidans MPOB
  6zgt-assembly1_A  TM=4.968E-01  e=1.579E-03  Syntrophobacter fumaroxidans MPOB
  6zgr-assembly1_A  TM=4.579E-01  e=1.222E-03  Syntrophobacter fumaroxidans MPOB
  6hcl-assembly2_B  TM=4.100E-01  e=1.649E-03  Syntrophobacter fumaroxidans MPOB

Secondary structure (DSSP, 8-state):
-HHHHHHHHHHHHHGGG--SSGGGHHHHHHHHHHHHHHHHHHHHHHHHHHHHHS-TTSHHHHHHHHHHHHHHHHHHHHHHHIIIII--SS-SSEETTTTEE-SGGGT-HHHHHHHHHHHHHHHHHHHHHHHHSPPPPP-TT----HHHHHHHHHHHHHHHHHH-HHHHHHHHHHHHHHHHHHHHHHHHHHHHHHHH---HHHHHHHHHHHHHHHHHHHHHHHHHHHHH-HHHHHHHHHHHHHHHHHHHHHTTT-HHHHHHHHHHHHHHHHHHHHHHHHHHHHHSPTT-HHHHHHHHHHHHHHTTTHHHHHHHHHHHHHTSGGGHHHHHHHHHHHHHHHHHH---GGGS-TTSSHHHHTTTGGG-

Radius of gyration: 22.35 Å; Cα contacts (8 Å, |Δi|>4): 475; chains: 1; bounding box: 65×46×67 Å

Foldseek 3Di:
DVVLLVQLLVLLLQLLVQFPDPVSPVVNVVSCVSNVVSCLVVVLQVLLCLLVPDDLLQSLLVLLLVLLVVLVLVLVLLVCLQAAQADDPPLVQAHHPVRHGCDSVSRRSSVSVSSNVVSVSSVVVCVCVVVPPDRDDPPPVPDDDPVVVVVVLVVVVVCCVVPPVLLVLLLQLLLLQVLLLVCCVVCVLVCCCFFQVDDPSRSSVLSSLLSVLLSVLSNVLSVVCSVVNLLVLLLVLLVLLLVLLVQLLVVGNDPVSSSVSSSSNSSSSNSNSSSSSSNQSSVDDPPCSSVSSSSSSVSNVVSNVQLVVLLVVLCVVVVGNSSSSVSSSVSSVSSSVSSVPSDDPVVPPPPPPVVPVVVVVVPD

Mean predicted aligned error: 7.36 Å

InterPro domains:
  IPR020846 Major facilitator superfamily domain [PS50850] (166-364)
  IPR024671 Autophagy-related protein 22-like [PF11700] (58-345)
  IPR036259 MFS transporter superfamily [G3DSA:1.20.1250.20] (1-142)
  IPR036259 MFS transporter superfamily [G3DSA:1.20.1250.20] (163-349)
  IPR036259 MFS transporter superfamily [SSF103473] (2-343)
  IPR050495 Autophagy-related 22 and Lipoteichoic acid anchor flippase [PTHR23519] (3-349)

Sequence (364 aa):
MLIATIGIALSIGGMVFVAPSQPYLYLGAALLGIGTVAYEIASVGYNAMLGQVAPGDRTGRVSAIGWAAGYFGGIVLLVVLLVLCIQDFGGGDVAGLLRLPATVATGQWDVRVAIGIAAVWLAVSSVPLFLVVPEAAADRSRGGGVLSAYRDLGRDVARLWRERRDVLGFLVASAVFRDGVGAVFTFGGIIAAQVFGFSASQVILFAIAANVVAGVATYASGWLDDRFGSRALIMVSLVGLALCGLGVLAAGTSAALFWVLGLTLALFVGPVQASSRAYLARLATPGREGELFGLYATTGRAATFLAPTLFSLAVTIGGSTRYGILGIVVVLVAGLVCMAFVRTSADRAPGVADRGERRGSDRA

Solvent-accessible surface area (backbone atoms only — not comparable to full-atom values): 18070 Å² total; per-residue (Å²): 92,66,69,28,49,52,42,26,30,51,24,39,37,53,44,44,75,44,42,82,47,79,87,30,50,64,57,44,51,49,32,51,49,53,20,47,55,18,44,55,60,24,47,26,52,61,57,27,48,48,62,79,74,28,58,89,83,41,30,21,37,53,32,8,46,56,49,20,51,50,27,50,54,48,39,55,48,49,52,50,36,35,53,41,18,59,38,70,84,84,56,85,57,25,11,18,75,69,56,26,40,50,35,66,91,69,39,28,42,15,61,22,50,38,39,32,52,51,16,52,50,51,51,60,69,45,46,62,55,72,75,70,50,81,78,77,78,76,67,75,85,74,75,70,57,75,69,49,54,55,52,49,51,52,50,51,52,55,46,30,66,75,78,34,52,42,58,50,38,42,38,54,16,49,7,39,28,49,22,16,56,48,39,50,66,69,43,44,56,54,43,40,33,75,54,46,65,40,49,75,67,52,44,50,53,48,49,43,55,27,32,53,42,14,18,54,34,10,41,57,34,7,58,47,20,53,73,66,34,25,68,55,47,32,51,54,18,36,51,46,37,31,53,26,39,52,47,46,59,67,43,70,62,43,53,68,52,40,50,55,33,50,40,58,28,21,42,23,60,36,28,30,53,22,20,51,54,23,46,50,49,74,69,37,54,91,95,41,34,52,59,52,36,39,50,41,51,50,41,26,61,74,32,56,55,56,20,60,50,33,17,52,51,30,19,66,75,61,74,35,71,58,37,20,43,56,19,30,31,51,29,22,47,52,13,42,54,41,47,69,69,37,58,54,81,81,75,53,68,92,78,66,73,71,66,62,62,62,64,62,67,80,75,116

pLDDT: mean 86.98, std 13.52, range [34.69, 98.06]